Protein AF-0000000079781330 (afdb_homodimer)

Organism: Hymenolepis diminuta (NCBI:txid6216)

Nearest PDB structures (foldseek):
  3t3j-assembly1_A  TM=9.699E-01  e=1.558E-11  Homo sapiens
  3t3k-assembly1_A  TM=9.544E-01  e=1.378E-11  Homo sapiens
  3s5e-assembly1_A  TM=9.682E-01  e=3.923E-11  Homo sapiens
  3t3x-assembly2_B  TM=9.647E-01  e=3.923E-11  Homo sapiens
  7n9i-assembly1_A  TM=9.138E-01  e=1.090E-09  Drosophila melanogaster

Radius of gyration: 37.98 Å; Cα contacts (8 Å, |Δi|>4): 447; chains: 2; bounding box: 116×83×131 Å

Structure (mmCIF, N/CA/C/O backbone):
data_AF-0000000079781330-model_v1
#
loop_
_entity.id
_entity.type
_entity.pdbx_description
1 polymer ferroxidase
#
loop_
_atom_site.group_PDB
_atom_site.id
_atom_site.type_symbol
_atom_site.label_atom_id
_atom_site.label_alt_id
_atom_site.label_comp_id
_atom_site.label_asym_id
_atom_site.label_entity_id
_atom_site.label_seq_id
_atom_site.pdbx_PDB_ins_code
_atom_site.Cartn_x
_atom_site.Cartn_y
_atom_site.Cartn_z
_atom_site.occupancy
_atom_site.B_iso_or_equiv
_atom_site.auth_seq_id
_atom_site.auth_comp_id
_atom_site.auth_asym_id
_atom_site.auth_atom_id
_atom_site.pdbx_PDB_model_num
ATOM 1 N N . MET A 1 1 ? 28.859 -6.445 -107.438 1 22.31 1 MET A N 1
ATOM 2 C CA . MET A 1 1 ? 29.672 -5.258 -107.688 1 22.31 1 MET A CA 1
ATOM 3 C C . MET A 1 1 ? 29 -4.008 -107.125 1 22.31 1 MET A C 1
ATOM 5 O O . MET A 1 1 ? 29.656 -2.986 -106.938 1 22.31 1 MET A O 1
ATOM 9 N N . PHE A 1 2 ? 27.625 -4.043 -107.188 1 19.28 2 PHE A N 1
ATOM 10 C CA . PHE A 1 2 ? 27.109 -2.682 -107.25 1 19.28 2 PHE A CA 1
ATOM 11 C C . PHE A 1 2 ? 27.406 -1.888 -106 1 19.28 2 PHE A C 1
ATOM 13 O O . PHE A 1 2 ? 27.656 -2.469 -104.938 1 19.28 2 PHE A O 1
ATOM 20 N N . ALA A 1 3 ? 26.516 -0.77 -105.75 1 17.72 3 ALA A N 1
ATOM 21 C CA . ALA A 1 3 ? 26.531 0.689 -105.688 1 17.72 3 ALA A CA 1
ATOM 22 C C . ALA A 1 3 ? 26.469 1.158 -104.25 1 17.72 3 ALA A C 1
ATOM 24 O O . ALA A 1 3 ? 25.5 0.899 -103.5 1 17.72 3 ALA A O 1
ATOM 25 N N . LYS A 1 4 ? 27.625 1.403 -103.5 1 25.47 4 LYS A N 1
ATOM 26 C CA . LYS A 1 4 ? 28.172 1.897 -102.25 1 25.47 4 LYS A CA 1
ATOM 27 C C . LYS A 1 4 ? 27.688 3.311 -101.938 1 25.47 4 LYS A C 1
ATOM 29 O O . LYS A 1 4 ? 28.266 4.008 -101.125 1 25.47 4 LYS A O 1
ATOM 34 N N . GLN A 1 5 ? 26.516 3.611 -102.812 1 20.36 5 GLN A N 1
ATOM 35 C CA . GLN A 1 5 ? 26.562 5.059 -103 1 20.36 5 GLN A CA 1
ATOM 36 C C . GLN A 1 5 ? 26.672 5.762 -101.625 1 20.36 5 GLN A C 1
ATOM 38 O O . GLN A 1 5 ? 26.359 5.18 -100.562 1 20.36 5 GLN A O 1
ATOM 43 N N . SER A 1 6 ? 26.688 7.141 -101.562 1 20.89 6 SER A N 1
ATOM 44 C CA . SER A 1 6 ? 27.375 8.383 -101.25 1 20.89 6 SER A CA 1
ATOM 45 C C . SER A 1 6 ? 26.734 9.094 -100.062 1 20.89 6 SER A C 1
ATOM 47 O O . SER A 1 6 ? 27.297 10.047 -99.5 1 20.89 6 SER A O 1
ATOM 49 N N . LEU A 1 7 ? 25.406 8.781 -99.625 1 23.92 7 LEU A N 1
ATOM 50 C CA . LEU A 1 7 ? 24.688 10.039 -99.438 1 23.92 7 LEU A CA 1
ATOM 51 C C . LEU A 1 7 ? 25.25 10.836 -98.25 1 23.92 7 LEU A C 1
ATOM 53 O O . LEU A 1 7 ? 25.328 10.328 -97.125 1 23.92 7 LEU A O 1
ATOM 57 N N . SER A 1 8 ? 25.891 11.977 -98.5 1 21.83 8 SER A N 1
ATOM 58 C CA . SER A 1 8 ? 26.703 13.062 -98 1 21.83 8 SER A CA 1
ATOM 59 C C . SER A 1 8 ? 26 13.758 -96.812 1 21.83 8 SER A C 1
ATOM 61 O O . SER A 1 8 ? 26.578 13.961 -95.75 1 21.83 8 SER A O 1
ATOM 63 N N . PHE A 1 9 ? 24.812 14.461 -97.062 1 20.95 9 PHE A N 1
ATOM 64 C CA . PHE A 1 9 ? 24.953 15.906 -96.938 1 20.95 9 PHE A CA 1
ATOM 65 C C . PHE A 1 9 ? 24.719 16.359 -95.5 1 20.95 9 PHE A C 1
ATOM 67 O O . PHE A 1 9 ? 25.203 17.422 -95.125 1 20.95 9 PHE A O 1
ATOM 74 N N . LEU A 1 10 ? 23.672 15.836 -94.812 1 23.59 10 LEU A N 1
ATOM 75 C CA . LEU A 1 10 ? 22.797 16.844 -94.188 1 23.59 10 LEU A CA 1
ATOM 76 C C . LEU A 1 10 ? 23.453 17.531 -93 1 23.59 10 LEU A C 1
ATOM 78 O O . LEU A 1 10 ? 23.688 16.891 -92 1 23.59 10 LEU A O 1
ATOM 82 N N . HIS A 1 11 ? 24.234 18.594 -93.25 1 21.75 11 HIS A N 1
ATOM 83 C CA . HIS A 1 11 ? 25.141 19.344 -92.438 1 21.75 11 HIS A CA 1
ATOM 84 C C . HIS A 1 11 ? 24.391 19.938 -91.25 1 21.75 11 HIS A C 1
ATOM 86 O O . HIS A 1 11 ? 24.859 19.859 -90.062 1 21.75 11 HIS A O 1
ATOM 92 N N . ARG A 1 12 ? 23.375 20.844 -91.562 1 21.64 12 ARG A N 1
ATOM 93 C CA . ARG A 1 12 ? 23.688 22.203 -91.188 1 21.64 12 ARG A CA 1
ATOM 94 C C . ARG A 1 12 ? 23.547 22.391 -89.625 1 21.64 12 ARG A C 1
ATOM 96 O O . ARG A 1 12 ? 23.016 21.516 -88.938 1 21.64 12 ARG A O 1
ATOM 103 N N . LEU A 1 13 ? 22.734 23.531 -89.188 1 23.38 13 LEU A N 1
ATOM 104 C CA . LEU A 1 13 ? 23.047 24.812 -88.562 1 23.38 13 LEU A CA 1
ATOM 105 C C . LEU A 1 13 ? 22.641 24.844 -87.125 1 23.38 13 LEU A C 1
ATOM 107 O O . LEU A 1 13 ? 23.078 25.719 -86.375 1 23.38 13 LEU A O 1
ATOM 111 N N . ILE A 1 14 ? 21.703 23.984 -86.688 1 24.98 14 ILE A N 1
ATOM 112 C CA . ILE A 1 14 ? 20.781 24.719 -85.812 1 24.98 14 ILE A CA 1
ATOM 113 C C . ILE A 1 14 ? 21.531 25.203 -84.562 1 24.98 14 ILE A C 1
ATOM 115 O O . ILE A 1 14 ? 22.297 24.469 -84 1 24.98 14 ILE A O 1
ATOM 119 N N . ARG A 1 15 ? 21.219 26.516 -84.188 1 24.25 15 ARG A N 1
ATOM 120 C CA . ARG A 1 15 ? 21.75 27.641 -83.438 1 24.25 15 ARG A CA 1
ATOM 121 C C . ARG A 1 15 ? 21.844 27.312 -81.938 1 24.25 15 ARG A C 1
ATOM 123 O O . ARG A 1 15 ? 21.125 26.453 -81.438 1 24.25 15 ARG A O 1
ATOM 130 N N . PRO A 1 16 ? 22.688 28.062 -81.188 1 27.17 16 PRO A N 1
ATOM 131 C CA . PRO A 1 16 ? 23.375 27.953 -79.938 1 27.17 16 PRO A CA 1
ATOM 132 C C . PRO A 1 16 ? 22.453 28.219 -78.75 1 27.17 16 PRO A C 1
ATOM 134 O O . PRO A 1 16 ? 22.875 28.078 -77.562 1 27.17 16 PRO A O 1
ATOM 137 N N . VAL A 1 17 ? 21.047 28.203 -78.812 1 25.94 17 VAL A N 1
ATOM 138 C CA . VAL A 1 17 ? 20.516 29.25 -78 1 25.94 17 VAL A CA 1
ATOM 139 C C . VAL A 1 17 ? 21.016 29.047 -76.562 1 25.94 17 VAL A C 1
ATOM 141 O O . VAL A 1 17 ? 21.234 27.922 -76.125 1 25.94 17 VAL A O 1
ATOM 144 N N . VAL A 1 18 ? 21.094 30.234 -75.812 1 23.27 18 VAL A N 1
ATOM 145 C CA . VAL A 1 18 ? 21.703 30.875 -74.625 1 23.27 18 VAL A CA 1
ATOM 146 C C . VAL A 1 18 ? 21.125 30.297 -73.375 1 23.27 18 VAL A C 1
ATOM 148 O O . VAL A 1 18 ? 19.922 29.984 -73.312 1 23.27 18 VAL A O 1
ATOM 151 N N . VAL A 1 19 ? 21.938 29.859 -72.438 1 23.16 19 VAL A N 1
ATOM 152 C CA . VAL A 1 19 ? 21.984 29.156 -71.125 1 23.16 19 VAL A CA 1
ATOM 153 C C . VAL A 1 19 ? 21.25 29.969 -70.062 1 23.16 19 VAL A C 1
ATOM 155 O O . VAL A 1 19 ? 21.734 31.016 -69.625 1 23.16 19 VAL A O 1
ATOM 158 N N . ARG A 1 20 ? 20.016 30.516 -70.375 1 23.09 20 ARG A N 1
ATOM 159 C CA . ARG A 1 20 ? 19.625 31.531 -69.438 1 23.09 20 ARG A CA 1
ATOM 160 C C . ARG A 1 20 ? 19.797 31.031 -68 1 23.09 20 ARG A C 1
ATOM 162 O O . ARG A 1 20 ? 19.734 29.828 -67.75 1 23.09 20 ARG A O 1
ATOM 169 N N . SER A 1 21 ? 20.141 32.031 -67.062 1 23.94 21 SER A N 1
ATOM 170 C CA . SER A 1 21 ? 20.672 32.219 -65.75 1 23.94 21 SER A CA 1
ATOM 171 C C . SER A 1 21 ? 19.672 31.719 -64.688 1 23.94 21 SER A C 1
ATOM 173 O O . SER A 1 21 ? 18.469 31.938 -64.812 1 23.94 21 SER A O 1
ATOM 175 N N . LEU A 1 22 ? 19.844 30.516 -64.062 1 29.64 22 LEU A N 1
ATOM 176 C CA . LEU A 1 22 ? 19.094 29.797 -63.062 1 29.64 22 LEU A CA 1
ATOM 177 C C . LEU A 1 22 ? 18.859 30.672 -61.844 1 29.64 22 LEU A C 1
ATOM 179 O O . LEU A 1 22 ? 19.812 31.156 -61.219 1 29.64 22 LEU A O 1
ATOM 183 N N . PRO A 1 23 ? 17.844 31.625 -61.938 1 26.94 23 PRO A N 1
ATOM 184 C CA . PRO A 1 23 ? 17.766 32.531 -60.812 1 26.94 23 PRO A CA 1
ATOM 185 C C . PRO A 1 23 ? 17.828 31.828 -59.469 1 26.94 23 PRO A C 1
ATOM 187 O O . PRO A 1 23 ? 17.562 30.625 -59.375 1 26.94 23 PRO A O 1
ATOM 190 N N . SER A 1 24 ? 18.359 32.625 -58.406 1 25.66 24 SER A N 1
ATOM 191 C CA . SER A 1 24 ? 18.781 32.5 -57.031 1 25.66 24 SER A CA 1
ATOM 192 C C . SER A 1 24 ? 17.625 32.125 -56.125 1 25.66 24 SER A C 1
ATOM 194 O O . SER A 1 24 ? 16.578 32.781 -56.125 1 25.66 24 SER A O 1
ATOM 196 N N . ILE A 1 25 ? 17.266 30.844 -55.875 1 27.42 25 ILE A N 1
ATOM 197 C CA . ILE A 1 25 ? 16.25 30.266 -55 1 27.42 25 ILE A CA 1
ATOM 198 C C . ILE A 1 25 ? 16.422 30.781 -53.594 1 27.42 25 ILE A C 1
ATOM 200 O O . ILE A 1 25 ? 17.328 30.359 -52.875 1 27.42 25 ILE A O 1
ATOM 204 N N . ALA A 1 26 ? 16.641 32.156 -53.406 1 20.89 26 ALA A N 1
ATOM 205 C CA . ALA A 1 26 ? 16.984 32.562 -52.031 1 20.89 26 ALA A CA 1
ATOM 206 C C . ALA A 1 26 ? 16.016 31.969 -51.031 1 20.89 26 ALA A C 1
ATOM 208 O O . ALA A 1 26 ? 16.438 31.219 -50.125 1 20.89 26 ALA A O 1
ATOM 209 N N . SER A 1 27 ? 15.383 32.875 -50.219 1 22.27 27 SER A N 1
ATOM 210 C CA . SER A 1 27 ? 15.5 33.25 -48.812 1 22.27 27 SER A CA 1
ATOM 211 C C . SER A 1 27 ? 14.406 32.594 -47.969 1 22.27 27 SER A C 1
ATOM 213 O O . SER A 1 27 ? 14.453 32.656 -46.75 1 22.27 27 SER A O 1
ATOM 215 N N . ASN A 1 28 ? 13.227 32.281 -48.562 1 25.08 28 ASN A N 1
ATOM 216 C CA . ASN A 1 28 ? 12.133 32.531 -47.625 1 25.08 28 ASN A CA 1
ATOM 217 C C . ASN A 1 28 ? 12.109 31.484 -46.5 1 25.08 28 ASN A C 1
ATOM 219 O O . ASN A 1 28 ? 11.516 30.422 -46.656 1 25.08 28 ASN A O 1
ATOM 223 N N . CYS A 1 29 ? 13.219 31.078 -45.906 1 25.34 29 CYS A N 1
ATOM 224 C CA . CYS A 1 29 ? 13.148 30.031 -44.906 1 25.34 29 CYS A CA 1
ATOM 225 C C . CYS A 1 29 ? 12.258 30.453 -43.75 1 25.34 29 CYS A C 1
ATOM 227 O O . CYS A 1 29 ? 12.75 30.719 -42.625 1 25.34 29 CYS A O 1
ATOM 229 N N . ARG A 1 30 ? 11.461 31.578 -43.906 1 22.88 30 ARG A N 1
ATOM 230 C CA . ARG A 1 30 ? 11.008 32.125 -42.625 1 22.88 30 ARG A CA 1
ATOM 231 C C . ARG A 1 30 ? 10.25 31.109 -41.812 1 22.88 30 ARG A C 1
ATOM 233 O O . ARG A 1 30 ? 10.328 31.094 -40.594 1 22.88 30 ARG A O 1
ATOM 240 N N . ASN A 1 31 ? 9.266 30.469 -42.438 1 24.28 31 ASN A N 1
ATOM 241 C CA . ASN A 1 31 ? 8.086 30.328 -41.594 1 24.28 31 ASN A CA 1
ATOM 242 C C . ASN A 1 31 ? 8.25 29.172 -40.594 1 24.28 31 ASN A C 1
ATOM 244 O O . ASN A 1 31 ? 7.797 28.062 -40.875 1 24.28 31 ASN A O 1
ATOM 248 N N . ILE A 1 32 ? 9.406 28.656 -40.312 1 25.72 32 ILE A N 1
ATOM 249 C CA . ILE A 1 32 ? 9.438 27.359 -39.656 1 25.72 32 ILE A CA 1
ATOM 250 C C . ILE A 1 32 ? 8.766 27.438 -38.281 1 25.72 32 ILE A C 1
ATOM 252 O O . ILE A 1 32 ? 8.75 26.469 -37.531 1 25.72 32 ILE A O 1
ATOM 256 N N . SER A 1 33 ? 8.516 28.672 -37.812 1 25.27 33 SER A N 1
ATOM 257 C CA . SER A 1 33 ? 8.641 28.672 -36.375 1 25.27 33 SER A CA 1
ATOM 258 C C . SER A 1 33 ? 7.609 27.766 -35.719 1 25.27 33 SER A C 1
ATOM 260 O O . SER A 1 33 ? 7.828 27.25 -34.625 1 25.27 33 SER A O 1
ATOM 262 N N . LYS A 1 34 ? 6.305 27.875 -36.062 1 26.17 34 LYS A N 1
ATOM 263 C CA . LYS A 1 34 ? 5.395 27.734 -34.906 1 26.17 34 LYS A CA 1
ATOM 264 C C . LYS A 1 34 ? 5.336 26.297 -34.438 1 26.17 34 LYS A C 1
ATOM 266 O O . LYS A 1 34 ? 4.75 25.438 -35.094 1 26.17 34 LYS A O 1
ATOM 271 N N . ILE A 1 35 ? 6.453 25.734 -34.062 1 26.08 35 ILE A N 1
ATOM 272 C CA . ILE A 1 35 ? 6.41 24.406 -33.469 1 26.08 35 ILE A CA 1
ATOM 273 C C . ILE A 1 35 ? 5.238 24.312 -32.469 1 26.08 35 ILE A C 1
ATOM 275 O O . ILE A 1 35 ? 5.113 25.125 -31.578 1 26.08 35 ILE A O 1
ATOM 279 N N . SER A 1 36 ? 4.098 23.672 -32.969 1 27.3 36 SER A N 1
ATOM 280 C CA . SER A 1 36 ? 2.887 23.312 -32.25 1 27.3 36 SER A CA 1
ATOM 281 C C . SER A 1 36 ? 3.219 22.75 -30.859 1 27.3 36 SER A C 1
ATOM 283 O O . SER A 1 36 ? 4.238 22.078 -30.688 1 27.3 36 SER A O 1
ATOM 285 N N . GLN A 1 37 ? 2.82 23.531 -29.812 1 26.53 37 GLN A N 1
ATOM 286 C CA . GLN A 1 37 ? 2.783 23.266 -28.375 1 26.53 37 GLN A CA 1
ATOM 287 C C . GLN A 1 37 ? 2.355 21.812 -28.094 1 26.53 37 GLN A C 1
ATOM 289 O O . GLN A 1 37 ? 1.291 21.391 -28.547 1 26.53 37 GLN A O 1
ATOM 294 N N . VAL A 1 38 ? 3.307 20.906 -28.156 1 28.98 38 VAL A N 1
ATOM 295 C CA . VAL A 1 38 ? 3.143 19.562 -27.641 1 28.98 38 VAL A CA 1
ATOM 296 C C . VAL A 1 38 ? 2.289 19.578 -26.375 1 28.98 38 VAL A C 1
ATOM 298 O O . VAL A 1 38 ? 2.643 20.25 -25.406 1 28.98 38 VAL A O 1
ATOM 301 N N . GLN A 1 39 ? 0.974 19.547 -26.562 1 27.19 39 GLN A N 1
ATOM 302 C CA . GLN A 1 39 ? 0.028 19.359 -25.469 1 27.19 39 GLN A CA 1
ATOM 303 C C . GLN A 1 39 ? 0.547 18.344 -24.453 1 27.19 39 GLN A C 1
ATOM 305 O O . GLN A 1 39 ? 0.835 17.203 -24.812 1 27.19 39 GLN A O 1
ATOM 310 N N . ILE A 1 40 ? 1.417 18.734 -23.594 1 28.23 40 ILE A N 1
ATOM 311 C CA . ILE A 1 40 ? 1.747 17.984 -22.375 1 28.23 40 ILE A CA 1
ATOM 312 C C . ILE A 1 40 ? 0.503 17.266 -21.859 1 28.23 40 ILE A C 1
ATOM 314 O O . ILE A 1 40 ? -0.488 17.906 -21.5 1 28.23 40 ILE A O 1
ATOM 318 N N . ALA A 1 41 ? 0.155 16.172 -22.453 1 27.19 41 ALA A N 1
ATOM 319 C CA . ALA A 1 41 ? -0.894 15.273 -21.969 1 27.19 41 ALA A CA 1
ATOM 320 C C . ALA A 1 41 ? -0.904 15.203 -20.453 1 27.19 41 ALA A C 1
ATOM 322 O O . ALA A 1 41 ? 0.124 14.922 -19.828 1 27.19 41 ALA A O 1
ATOM 323 N N . ARG A 1 42 ? -1.643 16.047 -19.812 1 26.69 42 ARG A N 1
ATOM 324 C CA . ARG A 1 42 ? -2.02 16.031 -18.406 1 26.69 42 ARG A CA 1
ATOM 325 C C . ARG A 1 42 ? -2.291 14.594 -17.938 1 26.69 42 ARG A C 1
ATOM 327 O O . ARG A 1 42 ? -3.066 13.875 -18.562 1 26.69 42 ARG A O 1
ATOM 334 N N . TYR A 1 43 ? -1.342 13.828 -17.516 1 27.23 43 TYR A N 1
ATOM 335 C CA . TYR A 1 43 ? -1.632 12.609 -16.766 1 27.23 43 TYR A CA 1
ATOM 336 C C . TYR A 1 43 ? -2.832 12.82 -15.844 1 27.23 43 TYR A C 1
ATOM 338 O O . TYR A 1 43 ? -2.832 13.719 -15.008 1 27.23 43 TYR A O 1
ATOM 346 N N . ALA A 1 44 ? -4.047 12.805 -16.406 1 28.64 44 ALA A N 1
ATOM 347 C CA . ALA A 1 44 ? -5.301 12.867 -15.656 1 28.64 44 ALA A CA 1
ATOM 348 C C . ALA A 1 44 ? -5.23 12.023 -14.391 1 28.64 44 ALA A C 1
ATOM 350 O O . ALA A 1 44 ? -4.973 10.82 -14.453 1 28.64 44 ALA A O 1
ATOM 351 N N . THR A 1 45 ? -4.648 12.484 -13.375 1 31.05 45 THR A N 1
ATOM 352 C CA . THR A 1 45 ? -4.957 11.875 -12.086 1 31.05 45 THR A CA 1
ATOM 353 C C . THR A 1 45 ? -6.441 11.547 -11.984 1 31.05 45 THR A C 1
ATOM 355 O O . THR A 1 45 ? -7.289 12.438 -12.117 1 31.05 45 THR A O 1
ATOM 358 N N . LEU A 1 46 ? -6.914 10.422 -12.438 1 32.56 46 LEU A N 1
ATOM 359 C CA . LEU A 1 46 ? -8.312 10.055 -12.227 1 32.56 46 LEU A CA 1
ATOM 360 C C . LEU A 1 46 ? -8.812 10.547 -10.875 1 32.56 46 LEU A C 1
ATOM 362 O O . LEU A 1 46 ? -8.094 10.453 -9.875 1 32.56 46 LEU A O 1
ATOM 366 N N . PRO A 1 47 ? -9.562 11.531 -10.914 1 33.19 47 PRO A N 1
ATOM 367 C CA . PRO A 1 47 ? -10.164 11.922 -9.641 1 33.19 47 PRO A CA 1
ATOM 368 C C . PRO A 1 47 ? -10.539 10.727 -8.766 1 33.19 47 PRO A C 1
ATOM 370 O O . PRO A 1 47 ? -10.812 9.641 -9.289 1 33.19 47 PRO A O 1
ATOM 373 N N . ALA A 1 48 ? -10.172 10.672 -7.496 1 36.44 48 ALA A N 1
ATOM 374 C CA . ALA A 1 48 ? -10.648 9.695 -6.523 1 36.44 48 ALA A CA 1
ATOM 375 C C . ALA A 1 48 ? -12.133 9.414 -6.711 1 36.44 48 ALA A C 1
ATOM 377 O O . ALA A 1 48 ? -12.984 10.188 -6.258 1 36.44 48 ALA A O 1
ATOM 378 N N . GLU A 1 49 ? -12.586 9.266 -7.941 1 36.44 49 GLU A N 1
ATOM 379 C CA . GLU A 1 49 ? -14 8.906 -7.98 1 36.44 49 GLU A CA 1
ATOM 380 C C . GLU A 1 49 ? -14.289 7.719 -7.062 1 36.44 49 GLU A C 1
ATOM 382 O O . GLU A 1 49 ? -13.5 6.773 -6.992 1 36.44 49 GLU A O 1
ATOM 387 N N . GLN A 1 50 ? -14.969 7.918 -6.027 1 40.53 50 GLN A N 1
ATOM 388 C CA . GLN A 1 50 ? -15.531 6.801 -5.277 1 40.53 50 GLN A CA 1
ATOM 389 C C . GLN A 1 50 ? -15.828 5.617 -6.191 1 40.53 50 GLN A C 1
ATOM 391 O O . GLN A 1 50 ? -16.703 5.691 -7.047 1 40.53 50 GLN A O 1
ATOM 396 N N . VAL A 1 51 ? -14.781 5.062 -6.84 1 44 51 VAL A N 1
ATOM 397 C CA . VAL A 1 51 ? -14.984 3.895 -7.691 1 44 51 VAL A CA 1
ATOM 398 C C . VAL A 1 51 ? -15.945 2.918 -7.02 1 44 51 VAL A C 1
ATOM 400 O O . VAL A 1 51 ? -15.664 2.412 -5.93 1 44 51 VAL A O 1
ATOM 403 N N . SER A 1 52 ? -17.188 3.127 -7.059 1 46.19 52 SER A N 1
ATOM 404 C CA . SER A 1 52 ? -18.188 2.135 -6.688 1 46.19 52 SER A CA 1
ATOM 405 C C . SER A 1 52 ? -17.688 0.718 -6.957 1 46.19 52 SER A C 1
ATOM 407 O O . SER A 1 52 ? -17.188 0.427 -8.047 1 46.19 52 SER A O 1
ATOM 409 N N . SER A 1 53 ? -17.141 0.077 -5.941 1 55.03 53 SER A N 1
ATOM 410 C CA . SER A 1 53 ? -16.828 -1.342 -6.062 1 55.03 53 SER A CA 1
ATOM 411 C C . SER A 1 53 ? -17.906 -2.086 -6.828 1 55.03 53 SER A C 1
ATOM 413 O O . SER A 1 53 ? -19.109 -1.915 -6.551 1 55.03 53 SER A O 1
ATOM 415 N N . TYR A 1 54 ? -17.734 -2.332 -8.031 1 58.28 54 TYR A N 1
ATOM 416 C CA . TYR A 1 54 ? -18.594 -3.133 -8.906 1 58.28 54 TYR A CA 1
ATOM 417 C C . TYR A 1 54 ? -18.875 -4.5 -8.289 1 58.28 54 TYR A C 1
ATOM 419 O O . TYR A 1 54 ? -19.625 -5.297 -8.852 1 58.28 54 TYR A O 1
ATOM 427 N N . SER A 1 55 ? -18.156 -4.711 -7.062 1 64.75 55 SER A N 1
ATOM 428 C CA . SER A 1 55 ? -18.422 -6.059 -6.57 1 64.75 55 SER A CA 1
ATOM 429 C C . SER A 1 55 ? -19.766 -6.121 -5.852 1 64.75 55 SER A C 1
ATOM 431 O O . SER A 1 55 ? -20.141 -5.191 -5.133 1 64.75 55 SER A O 1
ATOM 433 N N . ASN A 1 56 ? -20.641 -6.875 -6.238 1 80.44 56 ASN A N 1
ATOM 434 C CA . ASN A 1 56 ? -21.922 -7.148 -5.598 1 80.44 56 ASN A CA 1
ATOM 435 C C . ASN A 1 56 ? -21.75 -7.898 -4.281 1 80.44 56 ASN A C 1
ATOM 437 O O . ASN A 1 56 ? -22.688 -8.5 -3.773 1 80.44 56 ASN A O 1
ATOM 441 N N . LEU A 1 57 ? -20.531 -7.812 -3.785 1 88.75 57 LEU A N 1
ATOM 442 C CA . LEU A 1 57 ? -20.328 -8.539 -2.535 1 88.75 57 LEU A CA 1
ATOM 443 C C . LEU A 1 57 ? -20.906 -7.762 -1.357 1 88.75 57 LEU A C 1
ATOM 445 O O . LEU A 1 57 ? -20.797 -6.535 -1.301 1 88.75 57 LEU A O 1
ATOM 449 N N . THR A 1 58 ? -21.531 -8.57 -0.503 1 91.75 58 THR A N 1
ATOM 450 C CA . THR A 1 58 ? -21.859 -7.996 0.797 1 91.75 58 THR A CA 1
ATOM 451 C C . THR A 1 58 ? -20.594 -7.742 1.609 1 91.75 58 THR A C 1
ATOM 453 O O . THR A 1 58 ? -19.531 -8.312 1.323 1 91.75 58 THR A O 1
ATOM 456 N N . PRO A 1 59 ? -20.672 -6.871 2.605 1 93.06 59 PRO A N 1
ATOM 457 C CA . PRO A 1 59 ? -19.516 -6.633 3.457 1 93.06 59 PRO A CA 1
ATOM 458 C C . PRO A 1 59 ? -18.953 -7.922 4.066 1 93.06 59 PRO A C 1
ATOM 460 O O . PRO A 1 59 ? -17.734 -8.094 4.145 1 93.06 59 PRO A O 1
ATOM 463 N N . ILE A 1 60 ? -19.781 -8.789 4.465 1 94.19 60 ILE A N 1
ATOM 464 C CA . ILE A 1 60 ? -19.359 -10.031 5.098 1 94.19 60 ILE A CA 1
ATOM 465 C C . ILE A 1 60 ? -18.672 -10.93 4.07 1 94.19 60 ILE A C 1
ATOM 467 O O . ILE A 1 60 ? -17.625 -11.523 4.355 1 94.19 60 ILE A O 1
ATOM 471 N N . GLU A 1 61 ? -19.219 -10.992 2.893 1 93.94 61 GLU A N 1
ATOM 472 C CA . GLU A 1 61 ? -18.609 -11.781 1.828 1 93.94 61 GLU A CA 1
ATOM 473 C C . GLU A 1 61 ? -17.25 -11.211 1.429 1 93.94 61 GLU A C 1
ATOM 475 O O . GLU A 1 61 ? -16.312 -11.969 1.203 1 93.94 61 GLU A O 1
ATOM 480 N N . PHE A 1 62 ? -17.25 -9.961 1.351 1 96.75 62 PHE A N 1
ATOM 481 C CA . PHE A 1 62 ? -15.984 -9.312 1.021 1 96.75 62 PHE A CA 1
ATOM 482 C C . PHE A 1 62 ? -14.914 -9.664 2.045 1 96.75 62 PHE A C 1
ATOM 484 O O . PHE A 1 62 ? -13.797 -10.023 1.678 1 96.75 62 PHE A O 1
ATOM 491 N N . GLU A 1 63 ? -15.266 -9.516 3.268 1 96 63 GLU A N 1
ATOM 492 C CA . GLU A 1 63 ? -14.32 -9.82 4.336 1 96 63 GLU A CA 1
ATOM 493 C C . GLU A 1 63 ? -13.812 -11.258 4.234 1 96 63 GLU A C 1
ATOM 495 O O . GLU A 1 63 ? -12.609 -11.5 4.336 1 96 63 GLU A O 1
ATOM 500 N N . ARG A 1 64 ? -14.68 -12.109 4 1 95.19 64 ARG A N 1
ATOM 501 C CA . ARG A 1 64 ? -14.312 -13.523 3.91 1 95.19 64 ARG A CA 1
ATOM 502 C C . ARG A 1 64 ? -13.383 -13.773 2.727 1 95.19 64 ARG A C 1
ATOM 504 O O . ARG A 1 64 ? -12.312 -14.375 2.885 1 95.19 64 ARG A O 1
ATOM 511 N N . GLN A 1 65 ? -13.742 -13.289 1.535 1 96 65 GLN A N 1
ATOM 512 C CA . GLN A 1 65 ? -12.969 -13.531 0.322 1 96 65 GLN A CA 1
ATOM 513 C C . GLN A 1 65 ? -11.609 -12.844 0.382 1 96 65 GLN A C 1
ATOM 515 O O . GLN A 1 65 ? -10.602 -13.414 -0.028 1 96 65 GLN A O 1
ATOM 520 N N . SER A 1 66 ? -11.625 -11.633 0.823 1 97.62 66 SER A N 1
ATOM 521 C CA . SER A 1 66 ? -10.367 -10.898 0.898 1 97.62 66 SER A CA 1
ATOM 522 C C . SER A 1 66 ? -9.422 -11.508 1.932 1 97.62 66 SER A C 1
ATOM 524 O O . SER A 1 66 ? -8.227 -11.664 1.674 1 97.62 66 SER A O 1
ATOM 526 N N . GLU A 1 67 ? -9.977 -11.898 3.08 1 97.38 67 GLU A N 1
ATOM 527 C CA . GLU A 1 67 ? -9.164 -12.539 4.113 1 97.38 67 GLU A CA 1
ATOM 528 C C . GLU A 1 67 ? -8.594 -13.867 3.625 1 97.38 67 GLU A C 1
ATOM 530 O O . GLU A 1 67 ? -7.41 -14.148 3.824 1 97.38 67 GLU A O 1
ATOM 535 N N . HIS A 1 68 ? -9.375 -14.609 3.057 1 97.06 68 HIS A N 1
ATOM 536 C CA . HIS A 1 68 ? -8.922 -15.883 2.51 1 97.06 68 HIS A CA 1
ATOM 537 C C . HIS A 1 68 ? -7.793 -15.68 1.501 1 97.06 68 HIS A C 1
ATOM 539 O O . HIS A 1 68 ? -6.777 -16.375 1.546 1 97.06 68 HIS A O 1
ATOM 545 N N . THR A 1 69 ? -7.949 -14.758 0.685 1 98.38 69 THR A N 1
ATOM 546 C CA . THR A 1 69 ? -6.98 -14.461 -0.363 1 98.38 69 THR A CA 1
ATOM 547 C C . THR A 1 69 ? -5.652 -14.016 0.24 1 98.38 69 THR A C 1
ATOM 549 O O . THR A 1 69 ? -4.598 -14.555 -0.101 1 98.38 69 THR A O 1
ATOM 552 N N . LEU A 1 70 ? -5.699 -13.062 1.134 1 98.75 70 LEU A N 1
ATOM 553 C CA . LEU A 1 70 ? -4.473 -12.492 1.685 1 98.75 70 LEU A CA 1
ATOM 554 C C . LEU A 1 70 ? -3.758 -13.508 2.574 1 98.75 70 LEU A C 1
ATOM 556 O O . LEU A 1 70 ? -2.527 -13.555 2.598 1 98.75 70 LEU A O 1
ATOM 560 N N . GLN A 1 71 ? -4.531 -14.281 3.26 1 98.31 71 GLN A N 1
ATOM 561 C CA . GLN A 1 71 ? -3.926 -15.352 4.051 1 98.31 71 GLN A CA 1
ATOM 562 C C . GLN A 1 71 ? -3.254 -16.391 3.15 1 98.31 71 GLN A C 1
ATOM 564 O O . GLN A 1 71 ? -2.156 -16.859 3.453 1 98.31 71 GLN A O 1
ATOM 569 N N . PHE A 1 72 ? -3.945 -16.75 2.135 1 98.56 72 PHE A N 1
ATOM 570 C CA . PHE A 1 72 ? -3.363 -17.688 1.178 1 98.56 72 PHE A CA 1
ATOM 571 C C . PHE A 1 72 ? -2.053 -17.141 0.62 1 98.56 72 PHE A C 1
ATOM 573 O O . PHE A 1 72 ? -1.049 -17.844 0.574 1 98.56 72 PHE A O 1
ATOM 580 N N . LEU A 1 73 ? -2.049 -15.891 0.183 1 98.81 73 LEU A N 1
ATOM 581 C CA . LEU A 1 73 ? -0.856 -15.273 -0.386 1 98.81 73 LEU A CA 1
ATOM 582 C C . LEU A 1 73 ? 0.261 -15.188 0.648 1 98.81 73 LEU A C 1
ATOM 584 O O . LEU A 1 73 ? 1.437 -15.352 0.312 1 98.81 73 LEU A O 1
ATOM 588 N N . ASN A 1 74 ? -0.147 -14.914 1.898 1 98.75 74 ASN A N 1
ATOM 589 C CA . ASN A 1 74 ? 0.839 -14.938 2.975 1 98.75 74 ASN A CA 1
ATOM 590 C C . ASN A 1 74 ? 1.527 -16.297 3.072 1 98.75 74 ASN A C 1
ATOM 592 O O . ASN A 1 74 ? 2.758 -16.375 3.088 1 98.75 74 ASN A O 1
ATOM 596 N N . THR A 1 75 ? 0.795 -17.344 3.115 1 98.38 75 THR A N 1
ATOM 597 C CA . THR A 1 75 ? 1.329 -18.703 3.201 1 98.38 75 THR A CA 1
ATOM 598 C C . THR A 1 75 ? 2.156 -19.031 1.964 1 98.38 75 THR A C 1
ATOM 600 O O . THR A 1 75 ? 3.242 -19.609 2.074 1 98.38 75 THR A O 1
ATOM 603 N N . PHE A 1 76 ? 1.652 -18.656 0.867 1 98.69 76 PHE A N 1
ATOM 604 C CA . PHE A 1 76 ? 2.357 -18.906 -0.384 1 98.69 76 PHE A CA 1
ATOM 605 C C . PHE A 1 76 ? 3.744 -18.281 -0.363 1 98.69 76 PHE A C 1
ATOM 607 O O . PHE A 1 76 ? 4.73 -18.922 -0.722 1 98.69 76 PHE A O 1
ATOM 614 N N . MET A 1 77 ? 3.846 -17.047 0.076 1 98.69 77 MET A N 1
ATOM 615 C CA . MET A 1 77 ? 5.109 -16.312 0.09 1 98.69 77 MET A CA 1
ATOM 616 C C . MET A 1 77 ? 6.074 -16.922 1.107 1 98.69 77 MET A C 1
ATOM 618 O O . MET A 1 77 ? 7.281 -16.969 0.87 1 98.69 77 MET A O 1
ATOM 622 N N . GLU A 1 78 ? 5.52 -17.266 2.215 1 97.88 78 GLU A N 1
ATOM 623 C CA . GLU A 1 78 ? 6.355 -17.953 3.193 1 97.88 78 GLU A CA 1
ATOM 624 C C . GLU A 1 78 ? 6.957 -19.234 2.607 1 97.88 78 GLU A C 1
ATOM 626 O O . GLU A 1 78 ? 8.148 -19.5 2.781 1 97.88 78 GLU A O 1
ATOM 631 N N . ASP A 1 79 ? 6.172 -19.984 1.889 1 97.81 79 ASP A N 1
ATOM 632 C CA . ASP A 1 79 ? 6.629 -21.219 1.271 1 97.81 79 ASP A CA 1
ATOM 633 C C . ASP A 1 79 ? 7.645 -20.938 0.164 1 97.81 79 ASP A C 1
ATOM 635 O O . ASP A 1 79 ? 8.523 -21.766 -0.101 1 97.81 79 ASP A O 1
ATOM 639 N N . LEU A 1 80 ? 7.469 -19.859 -0.479 1 97.94 80 LEU A N 1
ATOM 640 C CA . LEU A 1 80 ? 8.375 -19.453 -1.547 1 97.94 80 LEU A CA 1
ATOM 641 C C . LEU A 1 80 ? 9.812 -19.391 -1.045 1 97.94 80 LEU A C 1
ATOM 643 O O . LEU A 1 80 ? 10.742 -19.797 -1.754 1 97.94 80 LEU A O 1
ATOM 647 N N . SER A 1 81 ? 9.992 -18.875 0.155 1 95.5 81 SER A N 1
ATOM 648 C CA . SER A 1 81 ? 11.32 -18.719 0.734 1 95.5 81 SER A CA 1
ATOM 649 C C . SER A 1 81 ? 11.969 -20.062 1.024 1 95.5 81 SER A C 1
ATOM 651 O O . SER A 1 81 ? 13.188 -20.156 1.183 1 95.5 81 SER A O 1
ATOM 653 N N . ASP A 1 82 ? 11.188 -21.109 1.202 1 96.06 82 ASP A N 1
ATOM 654 C CA . ASP A 1 82 ? 11.703 -22.469 1.387 1 96.06 82 ASP A CA 1
ATOM 655 C C . ASP A 1 82 ? 12.234 -23.031 0.073 1 96.06 82 ASP A C 1
ATOM 657 O O . ASP A 1 82 ? 13.109 -23.906 0.075 1 96.06 82 ASP A O 1
ATOM 661 N N . LYS A 1 83 ? 11.719 -22.531 -0.991 1 96.94 83 LYS A N 1
ATOM 662 C CA . LYS A 1 83 ? 12.008 -23.109 -2.303 1 96.94 83 LYS A CA 1
ATOM 663 C C . LYS A 1 83 ? 13.117 -22.328 -3.004 1 96.94 83 LYS A C 1
ATOM 665 O O . LYS A 1 83 ? 13.844 -22.875 -3.836 1 96.94 83 LYS A O 1
ATOM 670 N N . PHE A 1 84 ? 13.219 -21.062 -2.689 1 97.69 84 PHE A N 1
ATOM 671 C CA . PHE A 1 84 ? 14.188 -20.203 -3.354 1 97.69 84 PHE A CA 1
ATOM 672 C C . PHE A 1 84 ? 15.047 -19.453 -2.332 1 97.69 84 PHE A C 1
ATOM 674 O O . PHE A 1 84 ? 14.594 -19.203 -1.215 1 97.69 84 PHE A O 1
ATOM 681 N N . ASP A 1 85 ? 16.297 -19.188 -2.748 1 96.81 85 ASP A N 1
ATOM 682 C CA . ASP A 1 85 ? 17.125 -18.297 -1.954 1 96.81 85 ASP A CA 1
ATOM 683 C C . ASP A 1 85 ? 16.766 -16.828 -2.225 1 96.81 85 ASP A C 1
ATOM 685 O O . ASP A 1 85 ? 17.203 -16.25 -3.229 1 96.81 85 ASP A O 1
ATOM 689 N N . LEU A 1 86 ? 16.031 -16.266 -1.384 1 96.94 86 LEU A N 1
ATOM 690 C CA . LEU A 1 86 ? 15.508 -14.922 -1.603 1 96.94 86 LEU A CA 1
ATOM 691 C C . LEU A 1 86 ? 16.328 -13.883 -0.838 1 96.94 86 LEU A C 1
ATOM 693 O O . LEU A 1 86 ? 15.961 -12.711 -0.794 1 96.94 86 LEU A O 1
ATOM 697 N N . GLY A 1 87 ? 17.422 -14.359 -0.235 1 94.75 87 GLY A N 1
ATOM 698 C CA . GLY A 1 87 ? 18.344 -13.453 0.428 1 94.75 87 GLY A CA 1
ATOM 699 C C . GLY A 1 87 ? 17.969 -13.172 1.871 1 94.75 87 GLY A C 1
ATOM 700 O O . GLY A 1 87 ? 16.859 -13.492 2.305 1 94.75 87 GLY A O 1
ATOM 701 N N . THR A 1 88 ? 18.844 -12.453 2.623 1 94.69 88 THR A N 1
ATOM 702 C CA . THR A 1 88 ? 18.703 -12.234 4.059 1 94.69 88 THR A CA 1
ATOM 703 C C . THR A 1 88 ? 17.672 -11.148 4.344 1 94.69 88 THR A C 1
ATOM 705 O O . THR A 1 88 ? 17.172 -11.031 5.465 1 94.69 88 THR A O 1
ATOM 708 N N . HIS A 1 89 ? 17.312 -10.383 3.295 1 95.06 89 HIS A N 1
ATOM 709 C CA . HIS A 1 89 ? 16.406 -9.258 3.531 1 95.06 89 HIS A CA 1
ATOM 710 C C . HIS A 1 89 ? 14.977 -9.594 3.131 1 95.06 89 HIS A C 1
ATOM 712 O O . HIS A 1 89 ? 14.078 -8.773 3.289 1 95.06 89 HIS A O 1
ATOM 718 N N . PHE A 1 90 ? 14.844 -10.805 2.623 1 98 90 PHE A N 1
ATOM 719 C CA . PHE A 1 90 ? 13.484 -11.25 2.346 1 98 90 PHE A CA 1
ATOM 720 C C . PHE A 1 90 ? 12.672 -11.344 3.633 1 98 90 PHE A C 1
ATOM 722 O O . PHE A 1 90 ? 13.156 -11.859 4.641 1 98 90 PHE A O 1
ATOM 729 N N . ASP A 1 91 ? 11.445 -10.812 3.598 1 98.06 91 ASP A N 1
ATOM 730 C CA . ASP A 1 91 ? 10.57 -10.852 4.766 1 98.06 91 ASP A CA 1
ATOM 731 C C . ASP A 1 91 ? 9.102 -10.789 4.359 1 98.06 91 ASP A C 1
ATOM 733 O O . ASP A 1 91 ? 8.742 -10.055 3.432 1 98.06 91 ASP A O 1
ATOM 737 N N . VAL A 1 92 ? 8.305 -11.578 5.039 1 98.38 92 VAL A N 1
ATOM 738 C CA . VAL A 1 92 ? 6.859 -11.594 4.82 1 98.38 92 VAL A CA 1
ATOM 739 C C . VAL A 1 92 ? 6.137 -11.312 6.137 1 98.38 92 VAL A C 1
ATOM 741 O O . VAL A 1 92 ? 6.484 -11.875 7.176 1 98.38 92 VAL A O 1
ATOM 744 N N . SER A 1 93 ? 5.18 -10.422 6.074 1 97.75 93 SER A N 1
ATOM 745 C CA . SER A 1 93 ? 4.363 -10.141 7.254 1 97.75 93 SER A CA 1
ATOM 746 C C . SER A 1 93 ? 2.906 -9.914 6.871 1 97.75 93 SER A C 1
ATOM 748 O O . SER A 1 93 ? 2.615 -9.281 5.855 1 97.75 93 SER A O 1
ATOM 750 N N . TYR A 1 94 ? 2.049 -10.477 7.68 1 97.81 94 TYR A N 1
ATOM 751 C CA . TYR A 1 94 ? 0.616 -10.273 7.5 1 97.81 94 TYR A CA 1
ATOM 752 C C . TYR A 1 94 ? -0.055 -9.914 8.82 1 97.81 94 TYR A C 1
ATOM 754 O O . TYR A 1 94 ? 0.007 -10.688 9.781 1 97.81 94 TYR A O 1
ATOM 762 N N . ALA A 1 95 ? -0.636 -8.781 8.891 1 95.56 95 ALA A N 1
ATOM 763 C CA . ALA A 1 95 ? -1.359 -8.336 10.078 1 95.56 95 ALA A CA 1
ATOM 764 C C . ALA A 1 95 ? -2.416 -7.293 9.719 1 95.56 95 ALA A C 1
ATOM 766 O O . ALA A 1 95 ? -2.18 -6.422 8.875 1 95.56 95 ALA A O 1
ATOM 767 N N . ASN A 1 96 ? -3.611 -7.488 10.25 1 93.56 96 ASN A N 1
ATOM 768 C CA . ASN A 1 96 ? -4.684 -6.5 10.156 1 93.56 96 ASN A CA 1
ATOM 769 C C . ASN A 1 96 ? -5.062 -6.219 8.703 1 93.56 96 ASN A C 1
ATOM 771 O O . ASN A 1 96 ? -5.246 -5.062 8.32 1 93.56 96 ASN A O 1
ATOM 775 N N . GLY A 1 97 ? -4.988 -7.219 7.93 1 97.12 97 GLY A N 1
ATOM 776 C CA . GLY A 1 97 ? -5.449 -7.117 6.555 1 97.12 97 GLY A CA 1
ATOM 777 C C . GLY A 1 97 ? -4.41 -6.523 5.621 1 97.12 97 GLY A C 1
ATOM 778 O O . GLY A 1 97 ? -4.73 -6.133 4.496 1 97.12 97 GLY A O 1
ATOM 779 N N . VAL A 1 98 ? -3.184 -6.406 6.07 1 98.62 98 VAL A N 1
ATOM 780 C CA . VAL A 1 98 ? -2.09 -5.879 5.262 1 98.62 98 VAL A CA 1
ATOM 781 C C . VAL A 1 98 ? -0.999 -6.938 5.117 1 98.62 98 VAL A C 1
ATOM 783 O O . VAL A 1 98 ? -0.448 -7.414 6.113 1 98.62 98 VAL A O 1
ATOM 786 N N . LEU A 1 99 ? -0.752 -7.332 3.891 1 98.88 99 LEU A N 1
ATOM 787 C CA . LEU A 1 99 ? 0.338 -8.242 3.564 1 98.88 99 LEU A CA 1
ATOM 788 C C . LEU A 1 99 ? 1.528 -7.484 2.988 1 98.88 99 LEU A C 1
ATOM 790 O O . LEU A 1 99 ? 1.378 -6.715 2.037 1 98.88 99 LEU A O 1
ATOM 794 N N . SER A 1 100 ? 2.662 -7.625 3.539 1 98.81 100 SER A N 1
ATOM 795 C CA . SER A 1 100 ? 3.887 -7.039 3.004 1 98.81 100 SER A CA 1
ATOM 796 C C . SER A 1 100 ? 4.918 -8.117 2.68 1 98.81 100 SER A C 1
ATOM 798 O O . SER A 1 100 ? 5.148 -9.023 3.482 1 98.81 100 SER A O 1
ATOM 800 N N . VAL A 1 101 ? 5.469 -8 1.571 1 98.81 101 VAL A N 1
ATOM 801 C CA . VAL A 1 101 ? 6.523 -8.906 1.127 1 98.81 101 VAL A CA 1
ATOM 802 C C . VAL A 1 101 ? 7.73 -8.102 0.652 1 98.81 101 VAL A C 1
ATOM 804 O O . VAL A 1 101 ? 7.703 -7.5 -0.425 1 98.81 101 VAL A O 1
ATOM 807 N N . ALA A 1 102 ? 8.766 -8.133 1.43 1 98.56 102 ALA A N 1
ATOM 808 C CA . ALA A 1 102 ? 10.008 -7.445 1.072 1 98.56 102 ALA A CA 1
ATOM 809 C C . ALA A 1 102 ? 10.969 -8.391 0.362 1 98.56 102 ALA A C 1
ATOM 811 O O . ALA A 1 102 ? 11.398 -9.398 0.934 1 98.56 102 ALA A O 1
ATOM 812 N N . PHE A 1 103 ? 11.359 -8.078 -0.841 1 98.19 103 PHE A N 1
ATOM 813 C CA . PHE A 1 103 ? 12.281 -8.906 -1.613 1 98.19 103 PHE A CA 1
ATOM 814 C C . PHE A 1 103 ? 13.688 -8.32 -1.604 1 98.19 103 PHE A C 1
ATOM 816 O O . PHE A 1 103 ? 14.539 -8.727 -2.391 1 98.19 103 PHE A O 1
ATOM 823 N N . GLY A 1 104 ? 13.891 -7.332 -0.708 1 95.31 104 GLY A N 1
ATOM 824 C CA . GLY A 1 104 ? 15.188 -6.688 -0.625 1 95.31 104 GLY A CA 1
ATOM 825 C C . GLY A 1 104 ? 15.273 -5.406 -1.433 1 95.31 104 GLY A C 1
ATOM 826 O O . GLY A 1 104 ? 14.32 -5.043 -2.133 1 95.31 104 GLY A O 1
ATOM 827 N N . SER A 1 105 ? 16.438 -4.738 -1.379 1 94.06 105 SER A N 1
ATOM 828 C CA . SER A 1 105 ? 16.609 -3.396 -1.93 1 94.06 105 SER A CA 1
ATOM 829 C C . SER A 1 105 ? 16.578 -3.418 -3.455 1 94.06 105 SER A C 1
ATOM 831 O O . SER A 1 105 ? 16.25 -2.414 -4.09 1 94.06 105 SER A O 1
ATOM 833 N N . ALA A 1 106 ? 16.875 -4.508 -4.023 1 95.19 106 ALA A N 1
ATOM 834 C CA . ALA A 1 106 ? 16.938 -4.598 -5.48 1 95.19 106 ALA A CA 1
ATOM 835 C C . ALA A 1 106 ? 15.547 -4.684 -6.09 1 95.19 106 ALA A C 1
ATOM 837 O O . ALA A 1 106 ? 15.289 -4.125 -7.16 1 95.19 106 ALA A O 1
ATOM 838 N N . TYR A 1 107 ? 14.609 -5.312 -5.391 1 97.69 107 TYR A N 1
ATOM 839 C CA . TYR A 1 107 ? 13.312 -5.605 -6 1 97.69 107 TYR A CA 1
ATOM 840 C C . TYR A 1 107 ? 12.203 -4.824 -5.312 1 97.69 107 TYR A C 1
ATOM 842 O O . TYR A 1 107 ? 11.125 -4.633 -5.887 1 97.69 107 TYR A O 1
ATOM 850 N N . GLY A 1 108 ? 12.453 -4.477 -4.059 1 97.88 108 GLY A N 1
ATOM 851 C CA . GLY A 1 108 ? 11.484 -3.643 -3.363 1 97.88 108 GLY A CA 1
ATOM 852 C C . GLY A 1 108 ? 10.469 -4.441 -2.572 1 97.88 108 GLY A C 1
ATOM 853 O O . GLY A 1 108 ? 10.695 -5.613 -2.264 1 97.88 108 GLY A O 1
ATOM 854 N N . THR A 1 109 ? 9.422 -3.752 -2.123 1 98.75 109 THR A N 1
ATOM 855 C CA . THR A 1 109 ? 8.43 -4.324 -1.221 1 98.75 109 THR A CA 1
ATOM 856 C C . THR A 1 109 ? 7.047 -4.312 -1.865 1 98.75 109 THR A C 1
ATOM 858 O O . THR A 1 109 ? 6.574 -3.27 -2.318 1 98.75 109 THR A O 1
ATOM 861 N N . TYR A 1 110 ? 6.43 -5.508 -1.983 1 98.88 110 TYR A N 1
ATOM 862 C CA . TYR A 1 110 ? 5.023 -5.625 -2.363 1 98.88 110 TYR A CA 1
ATOM 863 C C . TYR A 1 110 ? 4.117 -5.441 -1.153 1 98.88 110 TYR A C 1
ATOM 865 O O . TYR A 1 110 ? 4.395 -5.969 -0.074 1 98.88 110 TYR A O 1
ATOM 873 N N . VAL A 1 111 ? 3.08 -4.664 -1.348 1 98.94 111 VAL A N 1
ATOM 874 C CA . VAL A 1 111 ? 2.08 -4.512 -0.297 1 98.94 111 VAL A CA 1
ATOM 875 C C . VAL A 1 111 ? 0.689 -4.793 -0.864 1 98.94 111 VAL A C 1
ATOM 877 O O . VAL A 1 111 ? 0.333 -4.281 -1.93 1 98.94 111 VAL A O 1
ATOM 880 N N . LEU A 1 112 ? -0.062 -5.66 -0.25 1 98.94 112 LEU A N 1
ATOM 881 C CA . LEU A 1 112 ? -1.474 -5.914 -0.515 1 98.94 112 LEU A CA 1
ATOM 882 C C . LEU A 1 112 ? -2.316 -5.645 0.727 1 98.94 112 LEU A C 1
ATOM 884 O O . LEU A 1 112 ? -1.944 -6.043 1.833 1 98.94 112 LEU A O 1
ATOM 888 N N . ASN A 1 113 ? -3.389 -4.949 0.528 1 98.69 113 ASN A N 1
ATOM 889 C CA . ASN A 1 113 ? -4.234 -4.711 1.693 1 98.69 113 ASN A CA 1
ATOM 890 C C . ASN A 1 113 ? -5.711 -4.641 1.311 1 98.69 113 ASN A C 1
ATOM 892 O O . ASN A 1 113 ? -6.047 -4.359 0.159 1 98.69 113 ASN A O 1
ATOM 896 N N . LYS A 1 114 ? -6.508 -4.969 2.225 1 97.75 114 LYS A N 1
ATOM 897 C CA . LYS A 1 114 ? -7.945 -4.812 2.033 1 97.75 114 LYS A CA 1
ATOM 898 C C . LYS A 1 114 ? -8.383 -3.371 2.289 1 97.75 114 LYS A C 1
ATOM 900 O O . LYS A 1 114 ? -7.98 -2.766 3.287 1 97.75 114 LYS A O 1
ATOM 905 N N . GLN A 1 115 ? -9.133 -2.873 1.38 1 97.44 115 GLN A N 1
ATOM 906 C CA . GLN A 1 115 ? -9.82 -1.601 1.571 1 97.44 115 GLN A CA 1
ATOM 907 C C . GLN A 1 115 ? -11.328 -1.799 1.664 1 97.44 115 GLN A C 1
ATOM 909 O O . GLN A 1 115 ? -12.023 -1.786 0.647 1 97.44 115 GLN A O 1
ATOM 914 N N . THR A 1 116 ? -11.805 -1.926 2.887 1 96.06 116 THR A N 1
ATOM 915 C CA . THR A 1 116 ? -13.172 -2.336 3.172 1 96.06 116 THR A CA 1
ATOM 916 C C . THR A 1 116 ? -14.164 -1.307 2.646 1 96.06 116 THR A C 1
ATOM 918 O O . THR A 1 116 ? -15.195 -1.667 2.064 1 96.06 116 THR A O 1
ATOM 921 N N . PRO A 1 117 ? -13.922 0.002 2.764 1 95 117 PRO A N 1
ATOM 922 C CA . PRO A 1 117 ? -14.93 0.946 2.279 1 95 117 PRO A CA 1
ATOM 923 C C . PRO A 1 117 ? -15.242 0.768 0.793 1 95 117 PRO A C 1
ATOM 925 O O . PRO A 1 117 ? -16.375 0.964 0.369 1 95 117 PRO A O 1
ATOM 928 N N . ASN A 1 118 ? -14.188 0.358 0.053 1 94.75 118 ASN A N 1
ATOM 929 C CA . ASN A 1 118 ? -14.359 0.214 -1.389 1 94.75 118 ASN A CA 1
ATOM 930 C C . ASN A 1 118 ? -14.539 -1.248 -1.788 1 94.75 118 ASN A C 1
ATOM 932 O O . ASN A 1 118 ? -14.75 -1.554 -2.965 1 94.75 118 ASN A O 1
ATOM 936 N N . LYS A 1 119 ? -14.422 -2.09 -0.8 1 96.94 119 LYS A N 1
ATOM 937 C CA . LYS A 1 119 ? -14.469 -3.533 -1.017 1 96.94 119 LYS A CA 1
ATOM 938 C C . LYS A 1 119 ? -13.477 -3.959 -2.096 1 96.94 119 LYS A C 1
ATOM 940 O O . LYS A 1 119 ? -13.844 -4.684 -3.027 1 96.94 119 LYS A O 1
ATOM 945 N N . GLN A 1 120 ? -12.25 -3.553 -1.938 1 97.94 120 GLN A N 1
ATOM 946 C CA . GLN A 1 120 ? -11.18 -3.834 -2.891 1 97.94 120 GLN A CA 1
ATOM 947 C C . GLN A 1 120 ? -9.938 -4.355 -2.182 1 97.94 120 GLN A C 1
ATOM 949 O O . GLN A 1 120 ? -9.75 -4.117 -0.987 1 97.94 120 GLN A O 1
ATOM 954 N N . ILE A 1 121 ? -9.148 -5.055 -2.951 1 98.69 121 ILE A N 1
ATOM 955 C CA . ILE A 1 121 ? -7.77 -5.316 -2.566 1 98.69 121 ILE A CA 1
ATOM 956 C C . ILE A 1 121 ? -6.832 -4.41 -3.357 1 98.69 121 ILE A C 1
ATOM 958 O O . ILE A 1 121 ? -6.938 -4.312 -4.582 1 98.69 121 ILE A O 1
ATOM 962 N N . TRP A 1 122 ? -6.043 -3.668 -2.658 1 98.88 122 TRP A N 1
ATOM 963 C CA . TRP A 1 122 ? -5.074 -2.791 -3.309 1 98.88 122 TRP A CA 1
ATOM 964 C C . TRP A 1 122 ? -3.688 -3.424 -3.32 1 98.88 122 TRP A C 1
ATOM 966 O O . TRP A 1 122 ? -3.318 -4.141 -2.387 1 98.88 122 TRP A O 1
ATOM 976 N N . LEU A 1 123 ? -3.023 -3.201 -4.387 1 98.88 123 LEU A N 1
ATOM 977 C CA . LEU A 1 123 ? -1.661 -3.689 -4.566 1 98.88 123 LEU A CA 1
ATOM 978 C C . LEU A 1 123 ? -0.699 -2.535 -4.824 1 98.88 123 LEU A C 1
ATOM 980 O O . LEU A 1 123 ? -0.987 -1.651 -5.637 1 98.88 123 LEU A O 1
ATOM 984 N N . SER A 1 124 ? 0.333 -2.5 -4.098 1 98.69 124 SER A N 1
ATOM 985 C CA . SER A 1 124 ? 1.522 -1.733 -4.453 1 98.69 124 SER A CA 1
ATOM 986 C C . SER A 1 124 ? 2.635 -2.645 -4.961 1 98.69 124 SER A C 1
ATOM 988 O O . SER A 1 124 ? 3.258 -3.365 -4.18 1 98.69 124 SER A O 1
ATOM 990 N N . SER A 1 125 ? 2.855 -2.576 -6.195 1 98.81 125 SER A N 1
ATOM 991 C CA . SER A 1 125 ? 3.896 -3.367 -6.844 1 98.81 125 SER A CA 1
ATOM 992 C C . SER A 1 125 ? 5.07 -2.49 -7.273 1 98.81 125 SER A C 1
ATOM 994 O O . SER A 1 125 ? 4.887 -1.51 -8 1 98.81 125 SER A O 1
ATOM 996 N N . PRO A 1 126 ? 6.25 -2.871 -6.848 1 98.12 126 PRO A N 1
ATOM 997 C CA . PRO A 1 126 ? 7.398 -2.098 -7.328 1 98.12 126 PRO A CA 1
ATOM 998 C C . PRO A 1 126 ? 7.621 -2.248 -8.836 1 98.12 126 PRO A C 1
ATOM 1000 O O . PRO A 1 126 ? 8.336 -1.444 -9.438 1 98.12 126 PRO A O 1
ATOM 1003 N N . LYS A 1 127 ? 7.004 -3.219 -9.414 1 98.06 127 LYS A N 1
ATOM 1004 C CA . LYS A 1 127 ? 7.227 -3.494 -10.828 1 98.06 127 LYS A CA 1
ATOM 1005 C C . LYS A 1 127 ? 6.16 -2.82 -11.695 1 98.06 127 LYS A C 1
ATOM 1007 O O . LYS A 1 127 ? 6.48 -2.174 -12.695 1 98.06 127 LYS A O 1
ATOM 1012 N N . SER A 1 128 ? 4.883 -2.939 -11.266 1 98 128 SER A N 1
ATOM 1013 C CA . SER A 1 128 ? 3.838 -2.486 -12.18 1 98 128 SER A CA 1
ATOM 1014 C C . SER A 1 128 ? 3.025 -1.349 -11.57 1 98 128 SER A C 1
ATOM 1016 O O . SER A 1 128 ? 2.1 -0.831 -12.195 1 98 128 SER A O 1
ATOM 1018 N N . GLY A 1 129 ? 3.396 -0.985 -10.336 1 97 129 GLY A N 1
ATOM 1019 C CA . GLY A 1 129 ? 2.742 0.16 -9.719 1 97 129 GLY A CA 1
ATOM 1020 C C . GLY A 1 129 ? 1.478 -0.206 -8.969 1 97 129 GLY A C 1
ATOM 1021 O O . GLY A 1 129 ? 1.192 -1.388 -8.758 1 97 129 GLY A O 1
ATOM 1022 N N . PRO A 1 130 ? 0.796 0.843 -8.539 1 97.69 130 PRO A N 1
ATOM 1023 C CA . PRO A 1 130 ? -0.422 0.612 -7.758 1 97.69 130 PRO A CA 1
ATOM 1024 C C . PRO A 1 130 ? -1.58 0.098 -8.609 1 97.69 130 PRO A C 1
ATOM 1026 O O . PRO A 1 130 ? -1.733 0.51 -9.766 1 97.69 130 PRO A O 1
ATOM 1029 N N . LYS A 1 131 ? -2.342 -0.826 -8 1 98.12 131 LYS A N 1
ATOM 1030 C CA . LYS A 1 131 ? -3.543 -1.353 -8.641 1 98.12 131 LYS A CA 1
ATOM 1031 C C . LYS A 1 131 ? -4.625 -1.663 -7.613 1 98.12 131 LYS A C 1
ATOM 1033 O O . LYS A 1 131 ? -4.324 -1.93 -6.449 1 98.12 131 LYS A O 1
ATOM 1038 N N . ARG A 1 132 ? -5.82 -1.575 -8.094 1 98.19 132 ARG A N 1
ATOM 1039 C CA . ARG A 1 132 ? -6.984 -1.88 -7.266 1 98.19 132 ARG A CA 1
ATOM 1040 C C . ARG A 1 132 ? -7.805 -3.016 -7.871 1 98.19 132 ARG A C 1
ATOM 1042 O O . ARG A 1 132 ? -8.227 -2.934 -9.031 1 98.19 132 ARG A O 1
ATOM 1049 N N . PHE A 1 133 ? -8.094 -4.023 -7.051 1 98.38 133 PHE A N 1
ATOM 1050 C CA . PHE A 1 133 ? -8.734 -5.227 -7.559 1 98.38 133 PHE A CA 1
ATOM 1051 C C . PHE A 1 133 ? -10.125 -5.395 -6.945 1 98.38 133 PHE A C 1
ATOM 1053 O O . PHE A 1 133 ? -10.281 -5.328 -5.727 1 98.38 133 PHE A O 1
ATOM 1060 N N . ASP A 1 134 ? -11.055 -5.676 -7.836 1 97.81 134 ASP A N 1
ATOM 1061 C CA . ASP A 1 134 ? -12.414 -6.027 -7.43 1 97.81 134 ASP A CA 1
ATOM 1062 C C . ASP A 1 134 ? -12.648 -7.531 -7.551 1 97.81 134 ASP A C 1
ATOM 1064 O O . ASP A 1 134 ? -12.156 -8.172 -8.484 1 97.81 134 ASP A O 1
ATOM 1068 N N . TYR A 1 135 ? -13.391 -7.996 -6.586 1 96.75 135 TYR A N 1
ATOM 1069 C CA . TYR A 1 135 ? -13.797 -9.383 -6.754 1 96.75 135 TYR A CA 1
ATOM 1070 C C . TYR A 1 135 ? -14.719 -9.539 -7.957 1 96.75 135 TYR A C 1
ATOM 1072 O O . TYR A 1 135 ? -15.68 -8.781 -8.109 1 96.75 135 TYR A O 1
ATOM 1080 N N . ASN A 1 136 ? -14.367 -10.422 -8.797 1 94.06 136 ASN A N 1
ATOM 1081 C CA . ASN A 1 136 ? -15.164 -10.789 -9.961 1 94.06 136 ASN A CA 1
ATOM 1082 C C . ASN A 1 136 ? -15.867 -12.133 -9.758 1 94.06 136 ASN A C 1
ATOM 1084 O O . ASN A 1 136 ? -15.234 -13.188 -9.844 1 94.06 136 ASN A O 1
ATOM 1088 N N . PRO A 1 137 ? -17.141 -12.102 -9.5 1 89.5 137 PRO A N 1
ATOM 1089 C CA . PRO A 1 137 ? -17.844 -13.352 -9.203 1 89.5 137 PRO A CA 1
ATOM 1090 C C . PRO A 1 137 ? -17.875 -14.312 -10.398 1 89.5 137 PRO A C 1
ATOM 1092 O O . PRO A 1 137 ? -17.938 -15.531 -10.211 1 89.5 137 PRO A O 1
ATOM 1095 N N . THR A 1 138 ? -17.844 -13.773 -11.57 1 89.5 138 THR A N 1
ATOM 1096 C CA . THR A 1 138 ? -17.859 -14.617 -12.758 1 89.5 138 THR A CA 1
ATOM 1097 C C . THR A 1 138 ? -16.562 -15.414 -12.875 1 89.5 138 THR A C 1
ATOM 1099 O O . THR A 1 138 ? -16.594 -16.625 -13.156 1 89.5 138 THR A O 1
ATOM 1102 N N . MET A 1 139 ? -15.484 -14.789 -12.578 1 91.62 139 MET A N 1
ATOM 1103 C CA . MET A 1 139 ? -14.18 -15.438 -12.688 1 91.62 139 MET A CA 1
ATOM 1104 C C . MET A 1 139 ? -13.758 -16.062 -11.359 1 91.62 139 MET A C 1
ATOM 1106 O O . MET A 1 139 ? -12.758 -16.766 -11.297 1 91.62 139 MET A O 1
ATOM 1110 N N . HIS A 1 140 ? -14.477 -15.758 -10.305 1 93 140 HIS A N 1
ATOM 1111 C CA . HIS A 1 140 ? -14.117 -16.188 -8.953 1 93 140 HIS A CA 1
ATOM 1112 C C . HIS A 1 140 ? -12.695 -15.766 -8.609 1 93 140 HIS A C 1
ATOM 1114 O O . HIS A 1 140 ? -11.898 -16.594 -8.141 1 93 140 HIS A O 1
ATOM 1120 N N . SER A 1 141 ? -12.422 -14.555 -8.961 1 96.88 141 SER A N 1
ATOM 1121 C CA . SER A 1 141 ? -11.078 -14.031 -8.766 1 96.88 141 SER A CA 1
ATOM 1122 C C . SER A 1 141 ? -11.094 -12.523 -8.578 1 96.88 141 SER A C 1
ATOM 1124 O O . SER A 1 141 ? -12.164 -11.914 -8.484 1 96.88 141 SER A O 1
ATOM 1126 N N . TRP A 1 142 ? -9.969 -11.984 -8.352 1 98.12 142 TRP A N 1
ATOM 1127 C CA . TRP A 1 142 ? -9.805 -10.539 -8.203 1 98.12 142 TRP A CA 1
ATOM 1128 C C . TRP A 1 142 ? -9.297 -9.914 -9.5 1 98.12 142 TRP A C 1
ATOM 1130 O O . TRP A 1 142 ? -8.266 -10.328 -10.039 1 98.12 142 TRP A O 1
ATOM 1140 N N . THR A 1 143 ? -10.023 -8.898 -9.93 1 97.88 143 THR A N 1
ATOM 1141 C CA . THR A 1 143 ? -9.742 -8.344 -11.242 1 97.88 143 THR A CA 1
ATOM 1142 C C . THR A 1 143 ? -9.461 -6.848 -11.148 1 97.88 143 THR A C 1
ATOM 1144 O O . THR A 1 143 ? -10.156 -6.121 -10.438 1 97.88 143 THR A O 1
ATOM 1147 N N . TYR A 1 144 ? -8.398 -6.414 -11.805 1 98.19 144 TYR A N 1
ATOM 1148 C CA . TYR A 1 144 ? -8.125 -5 -12.047 1 98.19 144 TYR A CA 1
ATOM 1149 C C . TYR A 1 144 ? -8.875 -4.504 -13.273 1 98.19 144 TYR A C 1
ATOM 1151 O O . TYR A 1 144 ? -8.523 -4.84 -14.406 1 98.19 144 TYR A O 1
ATOM 1159 N N . ARG A 1 145 ? -9.758 -3.672 -13.055 1 94.56 145 ARG A N 1
ATOM 1160 C CA . ARG A 1 145 ? -10.711 -3.35 -14.109 1 94.56 145 ARG A CA 1
ATOM 1161 C C . ARG A 1 145 ? -10.078 -2.465 -15.172 1 94.56 145 ARG A C 1
ATOM 1163 O O . ARG A 1 145 ? -10.539 -2.424 -16.312 1 94.56 145 ARG A O 1
ATOM 1170 N N . HIS A 1 146 ? -9.109 -1.744 -14.828 1 96 146 HIS A N 1
ATOM 1171 C CA . HIS A 1 146 ? -8.477 -0.835 -15.781 1 96 146 HIS A CA 1
ATOM 1172 C C . HIS A 1 146 ? -7.969 -1.586 -17 1 96 146 HIS A C 1
ATOM 1174 O O . HIS A 1 146 ? -8.102 -1.106 -18.141 1 96 146 HIS A O 1
ATOM 1180 N N . ASP A 1 147 ? -7.41 -2.76 -16.766 1 96.69 147 ASP A N 1
ATOM 1181 C CA . ASP A 1 147 ? -6.883 -3.49 -17.922 1 96.69 147 ASP A CA 1
ATOM 1182 C C . ASP A 1 147 ? -7.336 -4.949 -17.891 1 96.69 147 ASP A C 1
ATOM 1184 O O . ASP A 1 147 ? -6.828 -5.773 -18.656 1 96.69 147 ASP A O 1
ATOM 1188 N N . ASN A 1 148 ? -8.133 -5.301 -16.938 1 96.31 148 ASN A N 1
ATOM 1189 C CA . ASN A 1 148 ? -8.766 -6.605 -16.781 1 96.31 148 ASN A CA 1
ATOM 1190 C C . ASN A 1 148 ? -7.766 -7.672 -16.359 1 96.31 148 ASN A C 1
ATOM 1192 O O . ASN A 1 148 ? -7.992 -8.859 -16.562 1 96.31 148 ASN A O 1
ATOM 1196 N N . SER A 1 149 ? -6.719 -7.266 -15.797 1 97.62 149 SER A N 1
ATOM 1197 C CA . SER A 1 149 ? -5.742 -8.234 -15.312 1 97.62 149 SER A CA 1
ATOM 1198 C C . SER A 1 149 ? -6.207 -8.883 -14.016 1 97.62 149 SER A C 1
ATOM 1200 O O . SER A 1 149 ? -6.957 -8.281 -13.25 1 97.62 149 SER A O 1
ATOM 1202 N N . ASP A 1 150 ? -5.684 -10.109 -13.898 1 98.25 150 ASP A N 1
ATOM 1203 C CA . ASP A 1 150 ? -5.996 -10.906 -12.719 1 98.25 150 ASP A CA 1
ATOM 1204 C C . ASP A 1 150 ? -4.883 -10.805 -11.672 1 98.25 150 ASP A C 1
ATOM 1206 O O . ASP A 1 150 ? -3.699 -10.844 -12.016 1 98.25 150 ASP A O 1
ATOM 1210 N N . LEU A 1 151 ? -5.297 -10.719 -10.438 1 98.81 151 LEU A N 1
ATOM 1211 C CA . LEU A 1 151 ? -4.34 -10.547 -9.352 1 98.81 151 LEU A CA 1
ATOM 1212 C C . LEU A 1 151 ? -3.33 -11.688 -9.328 1 98.81 151 LEU A C 1
ATOM 1214 O O . LEU A 1 151 ? -2.121 -11.453 -9.273 1 98.81 151 LEU A O 1
ATOM 1218 N N . PHE A 1 152 ? -3.799 -12.875 -9.32 1 98.75 152 PHE A N 1
ATOM 1219 C CA . PHE A 1 152 ? -2.924 -14.031 -9.18 1 98.75 152 PHE A CA 1
ATOM 1220 C C . PHE A 1 152 ? -2.021 -14.18 -10.398 1 98.75 152 PHE A C 1
ATOM 1222 O O . PHE A 1 152 ? -0.843 -14.516 -10.273 1 98.75 152 PHE A O 1
ATOM 1229 N N . ASP A 1 153 ? -2.562 -13.938 -11.531 1 98.56 153 ASP A N 1
ATOM 1230 C CA . ASP A 1 153 ? -1.755 -13.969 -12.75 1 98.56 153 ASP A CA 1
ATOM 1231 C C . ASP A 1 153 ? -0.646 -12.922 -12.695 1 98.56 153 ASP A C 1
ATOM 1233 O O . ASP A 1 153 ? 0.501 -13.203 -13.047 1 98.56 153 ASP A O 1
ATOM 1237 N N . LEU A 1 154 ? -1.011 -11.773 -12.32 1 98.81 154 LEU A N 1
ATOM 1238 C CA . LEU A 1 154 ? -0.036 -10.695 -12.242 1 98.81 154 LEU A CA 1
ATOM 1239 C C . LEU A 1 154 ? 1.085 -11.039 -11.266 1 98.81 154 LEU A C 1
ATOM 1241 O O . LEU A 1 154 ? 2.266 -10.906 -11.594 1 98.81 154 LEU A O 1
ATOM 1245 N N . LEU A 1 155 ? 0.718 -11.453 -10.086 1 98.88 155 LEU A N 1
ATOM 1246 C CA . LEU A 1 155 ? 1.712 -11.805 -9.078 1 98.88 155 LEU A CA 1
ATOM 1247 C C . LEU A 1 155 ? 2.578 -12.969 -9.539 1 98.88 155 LEU A C 1
ATOM 1249 O O . LEU A 1 155 ? 3.789 -12.977 -9.305 1 98.88 155 LEU A O 1
ATOM 1253 N N . SER A 1 156 ? 1.951 -13.945 -10.188 1 98.88 156 SER A N 1
ATOM 1254 C CA . SER A 1 156 ? 2.717 -15.055 -10.742 1 98.88 156 SER A CA 1
ATOM 1255 C C . SER A 1 156 ? 3.803 -14.562 -11.688 1 98.88 156 SER A C 1
ATOM 1257 O O . SER A 1 156 ? 4.957 -14.992 -11.602 1 98.88 156 SER A O 1
ATOM 1259 N N . LYS A 1 157 ? 3.426 -13.711 -12.531 1 98.81 157 LYS A N 1
ATOM 1260 C CA . LYS A 1 157 ? 4.352 -13.188 -13.523 1 98.81 157 LYS A CA 1
ATOM 1261 C C . LYS A 1 157 ? 5.492 -12.422 -12.859 1 98.81 157 LYS A C 1
ATOM 1263 O O . LYS A 1 157 ? 6.668 -12.68 -13.133 1 98.81 157 LYS A O 1
ATOM 1268 N N . GLU A 1 158 ? 5.176 -11.508 -12 1 98.81 158 GLU A N 1
ATOM 1269 C CA . GLU A 1 158 ? 6.188 -10.641 -11.406 1 98.81 158 GLU A CA 1
ATOM 1270 C C . GLU A 1 158 ? 7.109 -11.43 -10.477 1 98.81 158 GLU A C 1
ATOM 1272 O O . GLU A 1 158 ? 8.32 -11.195 -10.461 1 98.81 158 GLU A O 1
ATOM 1277 N N . ILE A 1 159 ? 6.57 -12.359 -9.711 1 98.81 159 ILE A N 1
ATOM 1278 C CA . ILE A 1 159 ? 7.383 -13.156 -8.797 1 98.81 159 ILE A CA 1
ATOM 1279 C C . ILE A 1 159 ? 8.289 -14.094 -9.594 1 98.81 159 ILE A C 1
ATOM 1281 O O . ILE A 1 159 ? 9.438 -14.328 -9.219 1 98.81 159 ILE A O 1
ATOM 1285 N N . SER A 1 160 ? 7.766 -14.633 -10.695 1 98.88 160 SER A N 1
ATOM 1286 C CA . SER A 1 160 ? 8.602 -15.453 -11.562 1 98.88 160 SER A CA 1
ATOM 1287 C C . SER A 1 160 ? 9.852 -14.695 -12 1 98.88 160 SER A C 1
ATOM 1289 O O . SER A 1 160 ? 10.945 -15.266 -12.055 1 98.88 160 SER A O 1
ATOM 1291 N N . GLU A 1 161 ? 9.664 -13.469 -12.305 1 98.5 161 GLU A N 1
ATOM 1292 C CA . GLU A 1 161 ? 10.789 -12.648 -12.734 1 98.5 161 GLU A CA 1
ATOM 1293 C C . GLU A 1 161 ? 11.789 -12.445 -11.594 1 98.5 161 GLU A C 1
ATOM 1295 O O . GLU A 1 161 ? 13 -12.469 -11.812 1 98.5 161 GLU A O 1
ATOM 1300 N N . ILE A 1 162 ? 11.312 -12.297 -10.438 1 98.19 162 ILE A N 1
ATOM 1301 C CA . ILE A 1 162 ? 12.164 -12.047 -9.281 1 98.19 162 ILE A CA 1
ATOM 1302 C C . ILE A 1 162 ? 13 -13.281 -8.977 1 98.19 162 ILE A C 1
ATOM 1304 O O . ILE A 1 162 ? 14.203 -13.18 -8.727 1 98.19 162 ILE A O 1
ATOM 1308 N N . VAL A 1 163 ? 12.391 -14.43 -9.055 1 98.25 163 VAL A N 1
ATOM 1309 C CA . VAL A 1 163 ? 13.102 -15.633 -8.648 1 98.25 163 VAL A CA 1
ATOM 1310 C C . VAL A 1 163 ? 13.758 -16.281 -9.859 1 98.25 163 VAL A C 1
ATOM 1312 O O . VAL A 1 163 ? 14.414 -17.328 -9.734 1 98.25 163 VAL A O 1
ATOM 1315 N N . ASN A 1 164 ? 13.539 -15.695 -11.039 1 97.75 164 ASN A N 1
ATOM 1316 C CA . ASN A 1 164 ? 14.094 -16.172 -12.305 1 97.75 164 ASN A CA 1
ATOM 1317 C C . ASN A 1 164 ? 13.719 -17.625 -12.562 1 97.75 164 ASN A C 1
ATOM 1319 O O . ASN A 1 164 ? 14.57 -18.438 -12.914 1 97.75 164 ASN A O 1
ATOM 1323 N N . SER A 1 165 ? 12.562 -17.969 -12.281 1 98.44 165 SER A N 1
ATOM 1324 C CA . SER A 1 165 ? 11.945 -19.266 -12.484 1 98.44 165 SER A CA 1
ATOM 1325 C C . SER A 1 165 ? 10.43 -19.156 -12.57 1 98.44 165 SER A C 1
ATOM 1327 O O . SER A 1 165 ? 9.836 -18.266 -11.953 1 98.44 165 SER A O 1
ATOM 1329 N N . PRO A 1 166 ? 9.805 -20.078 -13.328 1 98.06 166 PRO A N 1
ATOM 1330 C CA . PRO A 1 166 ? 8.344 -20.016 -13.391 1 98.06 166 PRO A CA 1
ATOM 1331 C C . PRO A 1 166 ? 7.688 -20.266 -12.031 1 98.06 166 PRO A C 1
ATOM 1333 O O . PRO A 1 166 ? 8.023 -21.234 -11.352 1 98.06 166 PRO A O 1
ATOM 1336 N N . VAL A 1 167 ? 6.902 -19.406 -11.586 1 98.31 167 VAL A N 1
ATOM 1337 C CA . VAL A 1 167 ? 6.078 -19.516 -10.383 1 98.31 167 VAL A CA 1
ATOM 1338 C C . VAL A 1 167 ? 4.609 -19.297 -10.75 1 98.31 167 VAL A C 1
ATOM 1340 O O . VAL A 1 167 ? 4.27 -18.344 -11.445 1 98.31 167 VAL A O 1
ATOM 1343 N N . ILE A 1 168 ? 3.754 -20.25 -10.352 1 98.06 168 ILE A N 1
ATOM 1344 C CA . ILE A 1 168 ? 2.32 -20.125 -10.594 1 98.06 168 ILE A CA 1
ATOM 1345 C C . ILE A 1 168 ? 1.58 -20.031 -9.258 1 98.06 168 ILE A C 1
ATOM 1347 O O . ILE A 1 168 ? 1.684 -20.922 -8.422 1 98.06 168 ILE A O 1
ATOM 1351 N N . ILE A 1 169 ? 0.963 -18.953 -9.094 1 98.25 169 ILE A N 1
ATOM 1352 C CA . ILE A 1 169 ? 0.067 -18.812 -7.949 1 98.25 169 ILE A CA 1
ATOM 1353 C C . ILE A 1 169 ? -1.36 -19.156 -8.367 1 98.25 169 ILE A C 1
ATOM 1355 O O . ILE A 1 169 ? -2.029 -18.375 -9.031 1 98.25 169 ILE A O 1
ATOM 1359 N N . ARG A 1 170 ? -1.819 -20.25 -7.902 1 95.56 170 ARG A N 1
ATOM 1360 C CA . ARG A 1 170 ? -3.156 -20.719 -8.266 1 95.56 170 ARG A CA 1
ATOM 1361 C C . ARG A 1 170 ? -4.215 -20.078 -7.375 1 95.56 170 ARG A C 1
ATOM 1363 O O . ARG A 1 170 ? -4.086 -20.078 -6.148 1 95.56 170 ARG A O 1
ATOM 1370 N N . ASN A 1 171 ? -5.141 -19.578 -8.039 1 94.62 171 ASN A N 1
ATOM 1371 C CA . ASN A 1 171 ? -6.258 -18.938 -7.34 1 94.62 171 ASN A CA 1
ATOM 1372 C C . ASN A 1 171 ? -6.926 -19.906 -6.359 1 94.62 171 ASN A C 1
ATOM 1374 O O . ASN A 1 171 ? -7.5 -20.906 -6.766 1 94.62 171 ASN A O 1
ATOM 1378 N N . PRO A 1 172 ? -6.918 -19.562 -5.109 1 92 172 PRO A N 1
ATOM 1379 C CA . PRO A 1 172 ? -7.504 -20.453 -4.105 1 92 172 PRO A CA 1
ATOM 1380 C C . PRO A 1 172 ? -9.031 -20.422 -4.098 1 92 172 PRO A C 1
ATOM 1382 O O . PRO A 1 172 ? -9.672 -21.234 -3.426 1 92 172 PRO A O 1
ATOM 1385 N N . LEU A 1 173 ? -9.609 -19.516 -4.766 1 87.56 173 LEU A N 1
ATOM 1386 C CA . LEU A 1 173 ? -11.047 -19.266 -4.688 1 87.56 173 LEU A CA 1
ATOM 1387 C C . LEU A 1 173 ? -11.789 -20.125 -5.711 1 87.56 173 LEU A C 1
ATOM 1389 O O . LEU A 1 173 ? -13.023 -20.172 -5.695 1 87.56 173 LEU A O 1
ATOM 1393 N N . LEU A 1 174 ? -11.102 -20.703 -6.621 1 80.69 174 LEU A N 1
ATOM 1394 C CA . LEU A 1 174 ? -11.727 -21.547 -7.633 1 80.69 174 LEU A CA 1
ATOM 1395 C C . LEU A 1 174 ? -12.312 -22.797 -7 1 80.69 174 LEU A C 1
ATOM 1397 O O . LEU A 1 174 ? -13.344 -23.297 -7.449 1 80.69 174 LEU A O 1
ATOM 1401 N N . ASP A 1 175 ? -11.703 -23.281 -6.039 1 66.19 175 ASP A N 1
ATOM 1402 C CA . ASP A 1 175 ? -12.18 -24.516 -5.414 1 66.19 175 ASP A CA 1
ATOM 1403 C C . ASP A 1 175 ? -13.273 -24.219 -4.391 1 66.19 175 ASP A C 1
ATOM 1405 O O . ASP A 1 175 ? -13.867 -25.141 -3.824 1 66.19 175 ASP A O 1
ATOM 1409 N N . SER A 1 176 ? -13.594 -22.984 -4.156 1 53.59 176 SER A N 1
ATOM 1410 C CA . SER A 1 176 ? -14.586 -22.688 -3.125 1 53.59 176 SER A CA 1
ATOM 1411 C C . SER A 1 176 ? -15.992 -22.625 -3.713 1 53.59 176 SER A C 1
ATOM 1413 O O . SER A 1 176 ? -16.172 -22.266 -4.883 1 53.59 176 SER A O 1
ATOM 1415 N N . MET B 1 1 ? -85.75 58.969 -18.594 1 22.03 1 MET B N 1
ATOM 1416 C CA . MET B 1 1 ? -86.688 58.781 -19.734 1 22.03 1 MET B CA 1
ATOM 1417 C C . MET B 1 1 ? -86 58.062 -20.891 1 22.03 1 MET B C 1
ATOM 1419 O O . MET B 1 1 ? -86.562 57.156 -21.5 1 22.03 1 MET B O 1
ATOM 1423 N N . PHE B 1 2 ? -85 58.844 -21.406 1 19.14 2 PHE B N 1
ATOM 1424 C CA . PHE B 1 2 ? -84.875 58.719 -22.844 1 19.14 2 PHE B CA 1
ATOM 1425 C C . PHE B 1 2 ? -84.5 57.312 -23.25 1 19.14 2 PHE B C 1
ATOM 1427 O O . PHE B 1 2 ? -83.938 56.531 -22.422 1 19.14 2 PHE B O 1
ATOM 1434 N N . ALA B 1 3 ? -83.688 57.375 -24.375 1 18.97 3 ALA B N 1
ATOM 1435 C CA . ALA B 1 3 ? -83.75 56.906 -25.75 1 18.97 3 ALA B CA 1
ATOM 1436 C C . ALA B 1 3 ? -83 55.562 -25.891 1 18.97 3 ALA B C 1
ATOM 1438 O O . ALA B 1 3 ? -81.812 55.5 -25.641 1 18.97 3 ALA B O 1
ATOM 1439 N N . LYS B 1 4 ? -83.75 54.531 -25.797 1 24.97 4 LYS B N 1
ATOM 1440 C CA . LYS B 1 4 ? -83.562 53.062 -25.891 1 24.97 4 LYS B CA 1
ATOM 1441 C C . LYS B 1 4 ? -83 52.656 -27.25 1 24.97 4 LYS B C 1
ATOM 1443 O O . LYS B 1 4 ? -83.688 52.188 -28.125 1 24.97 4 LYS B O 1
ATOM 1448 N N . GLN B 1 5 ? -82.125 53.781 -27.672 1 22.67 5 GLN B N 1
ATOM 1449 C CA . GLN B 1 5 ? -82 53.562 -29.094 1 22.67 5 GLN B CA 1
ATOM 1450 C C . GLN B 1 5 ? -81.625 52.094 -29.359 1 22.67 5 GLN B C 1
ATOM 1452 O O . GLN B 1 5 ? -81 51.438 -28.547 1 22.67 5 GLN B O 1
ATOM 1457 N N . SER B 1 6 ? -82.062 51.719 -30.547 1 22.11 6 SER B N 1
ATOM 1458 C CA . SER B 1 6 ? -82.438 50.562 -31.375 1 22.11 6 SER B CA 1
ATOM 1459 C C . SER B 1 6 ? -81.188 49.719 -31.688 1 22.11 6 SER B C 1
ATOM 1461 O O . SER B 1 6 ? -80.062 50.25 -31.797 1 22.11 6 SER B O 1
ATOM 1463 N N . LEU B 1 7 ? -81.25 48.438 -31.578 1 23.52 7 LEU B N 1
ATOM 1464 C CA . LEU B 1 7 ? -80.688 47.094 -31.484 1 23.52 7 LEU B CA 1
ATOM 1465 C C . LEU B 1 7 ? -80.062 46.688 -32.812 1 23.52 7 LEU B C 1
ATOM 1467 O O . LEU B 1 7 ? -79.438 45.625 -32.906 1 23.52 7 LEU B O 1
ATOM 1471 N N . SER B 1 8 ? -80.438 47.625 -33.938 1 20.36 8 SER B N 1
ATOM 1472 C CA . SER B 1 8 ? -80.75 46.656 -35 1 20.36 8 SER B CA 1
ATOM 1473 C C . SER B 1 8 ? -79.562 45.812 -35.344 1 20.36 8 SER B C 1
ATOM 1475 O O . SER B 1 8 ? -78.438 46.094 -34.875 1 20.36 8 SER B O 1
ATOM 1477 N N . PHE B 1 9 ? -79.125 45.875 -36.656 1 19.91 9 PHE B N 1
ATOM 1478 C CA . PHE B 1 9 ? -79.375 44.875 -37.688 1 19.91 9 PHE B CA 1
ATOM 1479 C C . PHE B 1 9 ? -78.062 44.094 -37.906 1 19.91 9 PHE B C 1
ATOM 1481 O O . PHE B 1 9 ? -78.062 42.844 -37.969 1 19.91 9 PHE B O 1
ATOM 1488 N N . LEU B 1 10 ? -77 44.75 -38.562 1 21.23 10 LEU B N 1
ATOM 1489 C CA . LEU B 1 10 ? -76.625 44.156 -39.844 1 21.23 10 LEU B CA 1
ATOM 1490 C C . LEU B 1 10 ? -75.688 43 -39.688 1 21.23 10 LEU B C 1
ATOM 1492 O O . LEU B 1 10 ? -74.688 43.125 -38.938 1 21.23 10 LEU B O 1
ATOM 1496 N N . HIS B 1 11 ? -76 41.781 -40.094 1 23.23 11 HIS B N 1
ATOM 1497 C CA . HIS B 1 11 ? -75.688 40.375 -40.156 1 23.23 11 HIS B CA 1
ATOM 1498 C C . HIS B 1 11 ? -74.375 40.188 -40.969 1 23.23 11 HIS B C 1
ATOM 1500 O O . HIS B 1 11 ? -74 39.031 -41.25 1 23.23 11 HIS B O 1
ATOM 1506 N N . ARG B 1 12 ? -73.812 41.375 -41.531 1 21.56 12 ARG B N 1
ATOM 1507 C CA . ARG B 1 12 ? -73.312 40.969 -42.844 1 21.56 12 ARG B CA 1
ATOM 1508 C C . ARG B 1 12 ? -72.375 39.75 -42.688 1 21.56 12 ARG B C 1
ATOM 1510 O O . ARG B 1 12 ? -71.812 39.5 -41.625 1 21.56 12 ARG B O 1
ATOM 1517 N N . LEU B 1 13 ? -71.75 39.406 -43.906 1 22.8 13 LEU B N 1
ATOM 1518 C CA . LEU B 1 13 ? -71.438 38.344 -44.875 1 22.8 13 LEU B CA 1
ATOM 1519 C C . LEU B 1 13 ? -70.125 37.594 -44.469 1 22.8 13 LEU B C 1
ATOM 1521 O O . LEU B 1 13 ? -69.25 38.188 -43.875 1 22.8 13 LEU B O 1
ATOM 1525 N N . ILE B 1 14 ? -70.125 36.344 -44.781 1 22.92 14 ILE B N 1
ATOM 1526 C CA . ILE B 1 14 ? -69.625 34.969 -44.562 1 22.92 14 ILE B CA 1
ATOM 1527 C C . ILE B 1 14 ? -68.25 34.844 -45.094 1 22.92 14 ILE B C 1
ATOM 1529 O O . ILE B 1 14 ? -67.5 33.969 -44.656 1 22.92 14 ILE B O 1
ATOM 1533 N N . ARG B 1 15 ? -67.562 35.812 -45.875 1 23.39 15 ARG B N 1
ATOM 1534 C CA . ARG B 1 15 ? -66.938 35 -46.938 1 23.39 15 ARG B CA 1
ATOM 1535 C C . ARG B 1 15 ? -65.875 34.062 -46.375 1 23.39 15 ARG B C 1
ATOM 1537 O O . ARG B 1 15 ? -65.188 34.406 -45.438 1 23.39 15 ARG B O 1
ATOM 1544 N N . PRO B 1 16 ? -65.938 32.781 -46.812 1 27.25 16 PRO B N 1
ATOM 1545 C CA . PRO B 1 16 ? -65.25 31.562 -46.406 1 27.25 16 PRO B CA 1
ATOM 1546 C C . PRO B 1 16 ? -63.719 31.594 -46.656 1 27.25 16 PRO B C 1
ATOM 1548 O O . PRO B 1 16 ? -63.281 31.703 -47.812 1 27.25 16 PRO B O 1
ATOM 1551 N N . VAL B 1 17 ? -63 32.656 -46.219 1 24.88 17 VAL B N 1
ATOM 1552 C CA . VAL B 1 17 ? -61.688 32.625 -46.875 1 24.88 17 VAL B CA 1
ATOM 1553 C C . VAL B 1 17 ? -61.031 31.266 -46.688 1 24.88 17 VAL B C 1
ATOM 1555 O O . VAL B 1 17 ? -60.969 30.734 -45.594 1 24.88 17 VAL B O 1
ATOM 1558 N N . VAL B 1 18 ? -60.75 30.562 -47.812 1 23.11 18 VAL B N 1
ATOM 1559 C CA . VAL B 1 18 ? -60.219 29.25 -48.156 1 23.11 18 VAL B CA 1
ATOM 1560 C C . VAL B 1 18 ? -58.812 29.109 -47.594 1 23.11 18 VAL B C 1
ATOM 1562 O O . VAL B 1 18 ? -57.938 29.953 -47.812 1 23.11 18 VAL B O 1
ATOM 1565 N N . VAL B 1 19 ? -58.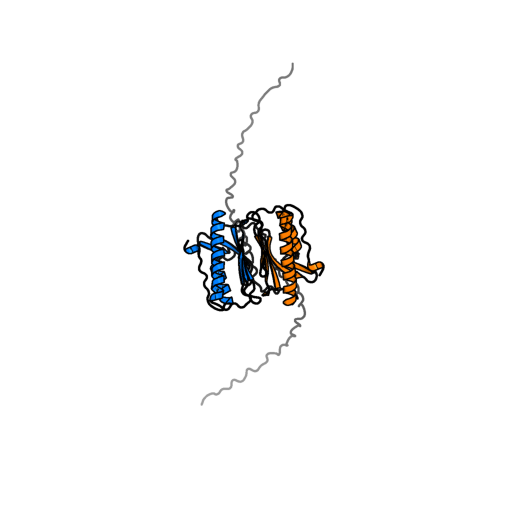688 28.469 -46.5 1 24.56 19 VAL B N 1
ATOM 1566 C CA . VAL B 1 19 ? -57.5 28.141 -45.719 1 24.56 19 VAL B CA 1
ATOM 1567 C C . VAL B 1 19 ? -56.5 27.359 -46.562 1 24.56 19 VAL B C 1
ATOM 1569 O O . VAL B 1 19 ? -56.812 26.266 -47.031 1 24.56 19 VAL B O 1
ATOM 1572 N N . ARG B 1 20 ? -55.875 28.156 -47.469 1 21.14 20 ARG B N 1
ATOM 1573 C CA . ARG B 1 20 ? -54.969 27.422 -48.375 1 21.14 20 ARG B CA 1
ATOM 1574 C C . ARG B 1 20 ? -54.094 26.453 -47.594 1 21.14 20 ARG B C 1
ATOM 1576 O O . ARG B 1 20 ? -53.688 26.734 -46.469 1 21.14 20 ARG B O 1
ATOM 1583 N N . SER B 1 21 ? -53.938 25.234 -48.062 1 24.08 21 SER B N 1
ATOM 1584 C CA . SER B 1 21 ? -53.438 23.922 -47.688 1 24.08 21 SER B CA 1
ATOM 1585 C C . SER B 1 21 ? -51.906 23.938 -47.594 1 24.08 21 SER B C 1
ATOM 1587 O O . SER B 1 21 ? -51.312 22.953 -47.125 1 24.08 21 SER B O 1
ATOM 1589 N N . LEU B 1 22 ? -51.156 25.062 -47.312 1 28.05 22 LEU B N 1
ATOM 1590 C CA . LEU B 1 22 ? -49.844 24.812 -47.906 1 28.05 22 LEU B CA 1
ATOM 1591 C C . LEU B 1 22 ? -49.219 23.562 -47.281 1 28.05 22 LEU B C 1
ATOM 1593 O O . LEU B 1 22 ? -49.5 23.188 -46.156 1 28.05 22 LEU B O 1
ATOM 1597 N N . PRO B 1 23 ? -48.125 22.922 -48.094 1 25.44 23 PRO B N 1
ATOM 1598 C CA . PRO B 1 23 ? -47.562 21.594 -48.281 1 25.44 23 PRO B CA 1
ATOM 1599 C C . PRO B 1 23 ? -46.719 21.141 -47.094 1 25.44 23 PRO B C 1
ATOM 1601 O O . PRO B 1 23 ? -46.344 21.953 -46.25 1 25.44 23 PRO B O 1
ATOM 1604 N N . SER B 1 24 ? -46.344 19.812 -47.125 1 25.59 24 SER B N 1
ATOM 1605 C CA . SER B 1 24 ? -45.844 18.672 -46.406 1 25.59 24 SER B CA 1
ATOM 1606 C C . SER B 1 24 ? -44.375 18.859 -46.031 1 25.59 24 SER B C 1
ATOM 1608 O O . SER B 1 24 ? -43.5 18.812 -46.906 1 25.59 24 SER B O 1
ATOM 1610 N N . ILE B 1 25 ? -43.875 19.922 -45.438 1 27.25 25 ILE B N 1
ATOM 1611 C CA . ILE B 1 25 ? -42.406 20.016 -45.375 1 27.25 25 ILE B CA 1
ATOM 1612 C C . ILE B 1 25 ? -41.844 18.844 -44.562 1 27.25 25 ILE B C 1
ATOM 1614 O O . ILE B 1 25 ? -42 18.781 -43.344 1 27.25 25 ILE B O 1
ATOM 1618 N N . ALA B 1 26 ? -42 17.594 -45 1 21.62 26 ALA B N 1
ATOM 1619 C CA . ALA B 1 26 ? -41.562 16.422 -44.25 1 21.62 26 ALA B CA 1
ATOM 1620 C C . ALA B 1 26 ? -40.062 16.484 -43.938 1 21.62 26 ALA B C 1
ATOM 1622 O O . ALA B 1 26 ? -39.625 16.094 -42.844 1 21.62 26 ALA B O 1
ATOM 1623 N N . SER B 1 27 ? -39.25 16.875 -44.969 1 22.03 27 SER B N 1
ATOM 1624 C CA . SER B 1 27 ? -38.188 15.875 -45.156 1 22.03 27 SER B CA 1
ATOM 1625 C C . SER B 1 27 ? -37.188 15.883 -44 1 22.03 27 SER B C 1
ATOM 1627 O O . SER B 1 27 ? -36.781 14.828 -43.531 1 22.03 27 SER B O 1
ATOM 1629 N N . ASN B 1 28 ? -36.312 16.891 -43.906 1 24.12 28 ASN B N 1
ATOM 1630 C CA . ASN B 1 28 ? -34.875 16.641 -43.906 1 24.12 28 ASN B CA 1
ATOM 1631 C C . ASN B 1 28 ? -34.344 16.359 -42.531 1 24.12 28 ASN B C 1
ATOM 1633 O O . ASN B 1 28 ? -33.906 17.281 -41.812 1 24.12 28 ASN B O 1
ATOM 1637 N N . CYS B 1 29 ? -35.062 15.852 -41.594 1 24.38 29 CYS B N 1
ATOM 1638 C CA . CYS B 1 29 ? -34.469 15.844 -40.25 1 24.38 29 CYS B CA 1
ATOM 1639 C C . CYS B 1 29 ? -33.219 14.961 -40.219 1 24.38 29 CYS B C 1
ATOM 1641 O O . CYS B 1 29 ? -33.25 13.867 -39.656 1 24.38 29 CYS B O 1
ATOM 1643 N N . ARG B 1 30 ? -32.656 14.625 -41.375 1 23.86 30 ARG B N 1
ATOM 1644 C CA . ARG B 1 30 ? -31.719 13.5 -41.312 1 23.86 30 ARG B CA 1
ATOM 1645 C C . ARG B 1 30 ? -30.609 13.773 -40.281 1 23.86 30 ARG B C 1
ATOM 1647 O O . ARG B 1 30 ? -30.078 12.852 -39.688 1 23.86 30 ARG B O 1
ATOM 1654 N N . ASN B 1 31 ? -30.047 14.961 -40.344 1 23.62 31 ASN B N 1
ATOM 1655 C CA . ASN B 1 31 ? -28.609 14.867 -40.156 1 23.62 31 ASN B CA 1
ATOM 1656 C C . ASN B 1 31 ? -28.219 14.68 -38.719 1 23.62 31 ASN B C 1
ATOM 1658 O O . ASN B 1 31 ? -27.688 15.594 -38.062 1 23.62 31 ASN B O 1
ATOM 1662 N N . ILE B 1 32 ? -29.109 14.508 -37.781 1 26.06 32 ILE B N 1
ATOM 1663 C CA . ILE B 1 32 ? -28.641 14.758 -36.438 1 26.06 32 ILE B CA 1
ATOM 1664 C C . ILE B 1 32 ? -27.562 13.742 -36.062 1 26.06 32 ILE B C 1
ATOM 1666 O O . ILE B 1 32 ? -27.125 13.68 -34.906 1 26.06 32 ILE B O 1
ATOM 1670 N N . SER B 1 33 ? -27.281 12.836 -37 1 24.98 33 SER B N 1
ATOM 1671 C CA . SER B 1 33 ? -26.734 11.664 -36.312 1 24.98 33 SER B CA 1
ATOM 1672 C C . SER B 1 33 ? -25.438 11.992 -35.594 1 24.98 33 SER B C 1
ATOM 1674 O O . SER B 1 33 ? -24.953 11.188 -34.781 1 24.98 33 SER B O 1
ATOM 1676 N N . LYS B 1 34 ? -24.562 12.859 -36.094 1 25.61 34 LYS B N 1
ATOM 1677 C CA . LYS B 1 34 ? -23.188 12.484 -35.812 1 25.61 34 LYS B CA 1
ATOM 1678 C C . LYS B 1 34 ? -22.875 12.664 -34.312 1 25.61 34 LYS B C 1
ATOM 1680 O O . LYS B 1 34 ? -22.625 13.781 -33.875 1 25.61 34 LYS B O 1
ATOM 1685 N N . ILE B 1 35 ? -23.781 12.289 -33.438 1 27.14 35 ILE B N 1
ATOM 1686 C CA . ILE B 1 35 ? -23.328 12.43 -32.062 1 27.14 35 ILE B CA 1
ATOM 1687 C C . ILE B 1 35 ? -21.891 11.914 -31.938 1 27.14 35 ILE B C 1
ATOM 1689 O O . ILE B 1 35 ? -21.609 10.773 -32.312 1 27.14 35 ILE B O 1
ATOM 1693 N N . SER B 1 36 ? -20.922 12.875 -32 1 27.44 36 SER B N 1
ATOM 1694 C CA . SER B 1 36 ? -19.484 12.719 -31.766 1 27.44 36 SER B CA 1
ATOM 1695 C C . SER B 1 36 ? -19.234 11.797 -30.578 1 27.44 36 SER B C 1
ATOM 1697 O O . SER B 1 36 ? -19.953 11.844 -29.594 1 27.44 36 SER B O 1
ATOM 1699 N N . GLN B 1 37 ? -18.797 10.539 -30.922 1 26.14 37 GLN B N 1
ATOM 1700 C CA . GLN B 1 37 ? -18.25 9.523 -30.047 1 26.14 37 GLN B CA 1
ATOM 1701 C C . GLN B 1 37 ? -17.375 10.156 -28.969 1 26.14 37 GLN B C 1
ATOM 1703 O O . GLN B 1 37 ? -16.391 10.844 -29.266 1 26.14 37 GLN B O 1
ATOM 1708 N N . VAL B 1 38 ? -18.016 10.68 -27.938 1 28.89 38 VAL B N 1
ATOM 1709 C CA . VAL B 1 38 ? -17.297 11.055 -26.734 1 28.89 38 VAL B CA 1
ATOM 1710 C C . VAL B 1 38 ? -16.188 10.047 -26.453 1 28.89 38 VAL B C 1
ATOM 1712 O O . VAL B 1 38 ? -16.453 8.852 -26.312 1 28.89 38 VAL B O 1
ATOM 1715 N N . GLN B 1 39 ? -15.055 10.266 -27.094 1 27.03 39 GLN B N 1
ATOM 1716 C CA . GLN B 1 39 ? -13.836 9.539 -26.781 1 27.03 39 GLN B CA 1
ATOM 1717 C C . GLN B 1 39 ? -13.734 9.273 -25.281 1 27.03 39 GLN B C 1
ATOM 1719 O O . GLN B 1 39 ? -13.789 10.211 -24.469 1 27.03 39 GLN B O 1
ATOM 1724 N N . ILE B 1 40 ? -14.406 8.281 -24.766 1 28.03 40 ILE B N 1
ATOM 1725 C CA . ILE B 1 40 ? -14.094 7.719 -23.453 1 28.03 40 ILE B CA 1
ATOM 1726 C C . ILE B 1 40 ? -12.602 7.832 -23.188 1 28.03 40 ILE B C 1
ATOM 1728 O O . ILE B 1 40 ? -11.781 7.27 -23.922 1 28.03 40 ILE B O 1
ATOM 1732 N N . ALA B 1 41 ? -12.164 8.961 -22.734 1 27.12 41 ALA B N 1
ATOM 1733 C CA . ALA B 1 41 ? -10.812 9.234 -22.25 1 27.12 41 ALA B CA 1
ATOM 1734 C C . ALA B 1 41 ? -10.234 8.023 -21.516 1 27.12 41 ALA B C 1
ATOM 1736 O O . ALA B 1 41 ? -10.836 7.539 -20.547 1 27.12 41 ALA B O 1
ATOM 1737 N N . ARG B 1 42 ? -9.57 7.113 -22.219 1 26.77 42 ARG B N 1
ATOM 1738 C CA . ARG B 1 42 ? -8.727 6.055 -21.672 1 26.77 42 ARG B CA 1
ATOM 1739 C C . ARG B 1 42 ? -7.945 6.543 -20.469 1 26.77 42 ARG B C 1
ATOM 1741 O O . ARG B 1 42 ? -7.328 7.609 -20.5 1 26.77 42 ARG B O 1
ATOM 1748 N N . TYR B 1 43 ? -8.4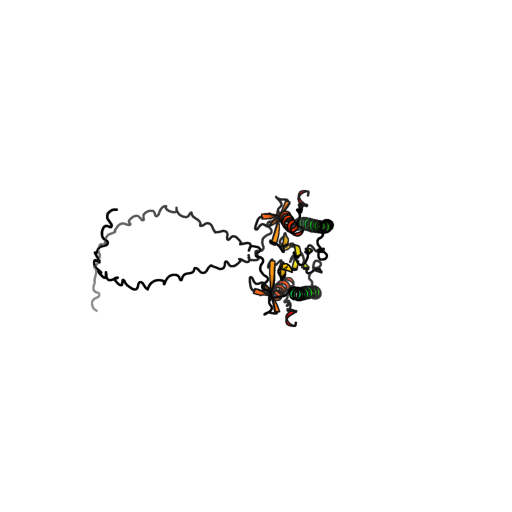3 6.43 -19.266 1 27.5 43 TYR B N 1
ATOM 1749 C CA . TYR B 1 43 ? -7.602 6.586 -18.078 1 27.5 43 TYR B CA 1
ATOM 1750 C C . TYR B 1 43 ? -6.18 6.109 -18.328 1 27.5 43 TYR B C 1
ATOM 1752 O O . TYR B 1 43 ? -5.965 4.984 -18.781 1 27.5 43 TYR B O 1
ATOM 1760 N N . ALA B 1 44 ? -5.355 6.914 -18.938 1 28.06 44 ALA B N 1
ATOM 1761 C CA . ALA B 1 44 ? -3.932 6.68 -19.156 1 28.06 44 ALA B CA 1
ATOM 1762 C C . ALA B 1 44 ? -3.295 6 -17.953 1 28.06 44 ALA B C 1
ATOM 1764 O O . ALA B 1 44 ? -3.266 6.566 -16.859 1 28.06 44 ALA B O 1
ATOM 1765 N N . THR B 1 45 ? -3.518 4.816 -17.719 1 32.31 45 THR B N 1
ATOM 1766 C CA . THR B 1 45 ? -2.582 4.121 -16.844 1 32.31 45 THR B CA 1
ATOM 1767 C C . THR B 1 45 ? -1.144 4.523 -17.156 1 32.31 45 THR B C 1
ATOM 1769 O O . THR B 1 45 ? -0.676 4.355 -18.281 1 32.31 45 THR B O 1
ATOM 1772 N N . LEU B 1 46 ? -0.615 5.547 -16.672 1 31.17 46 LEU B N 1
ATOM 1773 C CA . LEU B 1 46 ? 0.793 5.879 -16.859 1 31.17 46 LEU B CA 1
ATOM 1774 C C . LEU B 1 46 ? 1.647 4.617 -16.891 1 31.17 46 LEU B C 1
ATOM 1776 O O . LEU B 1 46 ? 1.426 3.691 -16.109 1 31.17 46 LEU B O 1
ATOM 1780 N N . PRO B 1 47 ? 2.055 4.289 -17.984 1 31.53 47 PRO B N 1
ATOM 1781 C CA . PRO B 1 47 ? 3.027 3.193 -17.969 1 31.53 47 PRO B CA 1
ATOM 1782 C C . PRO B 1 47 ? 3.992 3.279 -16.797 1 31.53 47 PRO B C 1
ATOM 1784 O O . PRO B 1 47 ? 4.266 4.375 -16.297 1 31.53 47 PRO B O 1
ATOM 1787 N N . ALA B 1 48 ? 4.168 2.189 -16.031 1 37 48 ALA B N 1
ATOM 1788 C CA . ALA B 1 48 ? 5.207 2.09 -15.016 1 37 48 ALA B CA 1
ATOM 1789 C C . ALA B 1 48 ? 6.516 2.705 -15.5 1 37 48 ALA B C 1
ATOM 1791 O O . ALA B 1 48 ? 7.262 2.076 -16.25 1 37 48 ALA B O 1
ATOM 1792 N N . GLU B 1 49 ? 6.477 3.904 -16.141 1 36.28 49 GLU B N 1
ATOM 1793 C CA . GLU B 1 49 ? 7.801 4.445 -16.422 1 36.28 49 GLU B CA 1
ATOM 1794 C C . GLU B 1 49 ? 8.695 4.379 -15.188 1 36.28 49 GLU B C 1
ATOM 1796 O O . GLU B 1 49 ? 8.242 4.637 -14.07 1 36.28 49 GLU B O 1
ATOM 1801 N N . GLN B 1 50 ? 9.68 3.584 -15.148 1 40.75 50 GLN B N 1
ATOM 1802 C CA . GLN B 1 50 ? 10.719 3.711 -14.133 1 40.75 50 GLN B CA 1
ATOM 1803 C C . GLN B 1 50 ? 10.898 5.168 -13.711 1 40.75 50 GLN B C 1
ATOM 1805 O O . GLN B 1 50 ? 11.312 6.004 -14.508 1 40.75 50 GLN B O 1
ATOM 1810 N N . VAL B 1 51 ? 9.836 5.758 -13.109 1 44.38 51 VAL B N 1
ATOM 1811 C CA . VAL B 1 51 ? 9.938 7.137 -12.641 1 44.38 51 VAL B CA 1
ATOM 1812 C C . VAL B 1 51 ? 11.281 7.352 -11.945 1 44.38 51 VAL B C 1
ATOM 1814 O O . VAL B 1 51 ? 11.578 6.707 -10.945 1 44.38 51 VAL B O 1
ATOM 1817 N N . SER B 1 52 ? 12.32 7.535 -12.602 1 45.91 52 SER B N 1
ATOM 1818 C CA . SER B 1 52 ? 13.586 8.008 -12.047 1 45.91 52 SER B CA 1
ATOM 1819 C C . SER B 1 52 ? 13.359 8.922 -10.852 1 45.91 52 SER B C 1
ATOM 1821 O O . SER B 1 52 ? 12.555 9.852 -10.922 1 45.91 52 SER B O 1
ATOM 1823 N N . SER B 1 53 ? 13.422 8.375 -9.664 1 55.09 53 SER B N 1
ATOM 1824 C CA . SER B 1 53 ? 13.414 9.203 -8.461 1 55.09 53 SER B CA 1
ATOM 1825 C C . SER B 1 53 ? 14.266 10.453 -8.641 1 55.09 53 SER B C 1
ATOM 1827 O O . SER B 1 53 ? 15.398 10.375 -9.117 1 55.09 53 SER B O 1
ATOM 1829 N N . TYR B 1 54 ? 13.727 11.531 -8.906 1 58.34 54 TYR B N 1
ATOM 1830 C CA . TYR B 1 54 ? 14.336 12.852 -9 1 58.34 54 TYR B CA 1
ATOM 1831 C C . TYR B 1 54 ? 15.125 13.18 -7.734 1 58.34 54 TYR B C 1
ATOM 1833 O O . TYR B 1 54 ? 15.789 14.211 -7.652 1 58.34 54 TYR B O 1
ATOM 1841 N N . SER B 1 55 ? 15.008 12.148 -6.734 1 64.81 55 SER B N 1
ATOM 1842 C CA . SER B 1 55 ? 15.742 12.547 -5.539 1 64.81 55 SER B CA 1
ATOM 1843 C C . SER B 1 55 ? 17.234 12.305 -5.695 1 64.81 55 SER B C 1
ATOM 1845 O O . SER B 1 55 ? 17.656 11.289 -6.266 1 64.81 55 SER B O 1
ATOM 1847 N N . ASN B 1 56 ? 18.031 13.219 -5.594 1 80.31 56 ASN B N 1
ATOM 1848 C CA . ASN B 1 56 ? 19.484 13.141 -5.598 1 80.31 56 ASN B CA 1
ATOM 1849 C C . ASN B 1 56 ? 20.016 12.453 -4.34 1 80.31 56 ASN B C 1
ATOM 1851 O O . ASN B 1 56 ? 21.203 12.562 -4.012 1 80.31 56 ASN B O 1
ATOM 1855 N N . LEU B 1 57 ? 19.109 11.75 -3.699 1 88.88 57 LEU B N 1
ATOM 1856 C CA . LEU B 1 57 ? 19.578 11.094 -2.48 1 88.88 57 LEU B CA 1
ATOM 1857 C C . LEU B 1 57 ? 20.391 9.844 -2.807 1 88.88 57 LEU B C 1
ATOM 1859 O O . LEU B 1 57 ? 20.031 9.094 -3.723 1 88.88 57 LEU B O 1
ATOM 1863 N N . THR B 1 58 ? 21.469 9.758 -2.016 1 91.88 58 THR B N 1
ATOM 1864 C CA . THR B 1 58 ? 22.156 8.469 -2.031 1 91.88 58 THR B CA 1
ATOM 1865 C C . THR B 1 58 ? 21.281 7.391 -1.381 1 91.88 58 THR B C 1
ATOM 1867 O O . THR B 1 58 ? 20.359 7.703 -0.634 1 91.88 58 THR B O 1
ATOM 1870 N N . PRO B 1 59 ? 21.562 6.121 -1.679 1 93.12 59 PRO B N 1
ATOM 1871 C CA . PRO B 1 59 ? 20.797 5.047 -1.031 1 93.12 59 PRO B CA 1
ATOM 1872 C C . PRO B 1 59 ? 20.828 5.145 0.492 1 93.12 59 PRO B C 1
ATOM 1874 O O . PRO B 1 59 ? 19.812 4.906 1.147 1 93.12 59 PRO B O 1
ATOM 1877 N N . ILE B 1 60 ? 21.906 5.48 1.045 1 94.19 60 ILE B N 1
ATOM 1878 C CA . ILE B 1 60 ? 22.062 5.566 2.494 1 94.19 60 ILE B CA 1
ATOM 1879 C C . ILE B 1 60 ? 21.234 6.734 3.029 1 94.19 60 ILE B C 1
ATOM 1881 O O . ILE B 1 60 ? 20.547 6.602 4.043 1 94.19 60 ILE B O 1
ATOM 1885 N N . GLU B 1 61 ? 21.297 7.848 2.346 1 93.94 61 GLU B N 1
ATOM 1886 C CA . GLU B 1 61 ? 20.5 9.008 2.752 1 93.94 61 GLU B CA 1
ATOM 1887 C C . GLU B 1 61 ? 19 8.719 2.652 1 93.94 61 GLU B C 1
ATOM 1889 O O . GLU B 1 61 ? 18.234 9.102 3.533 1 93.94 61 GLU B O 1
ATOM 1894 N N . PHE B 1 62 ? 18.688 8.078 1.607 1 96.69 62 PHE B N 1
ATOM 1895 C CA . PHE B 1 62 ? 17.297 7.707 1.437 1 96.69 62 PHE B CA 1
ATOM 1896 C C . PHE B 1 62 ? 16.812 6.84 2.596 1 96.69 62 PHE B C 1
ATOM 1898 O O . PHE B 1 62 ? 15.758 7.09 3.168 1 96.69 62 PHE B O 1
ATOM 1905 N N . GLU B 1 63 ? 17.578 5.852 2.881 1 96 63 GLU B N 1
ATOM 1906 C CA . GLU B 1 63 ? 17.219 4.949 3.973 1 96 63 GLU B CA 1
ATOM 1907 C C . GLU B 1 63 ? 17.031 5.715 5.281 1 96 63 GLU B C 1
ATOM 1909 O O . GLU B 1 63 ? 16.062 5.5 6.004 1 96 63 GLU B O 1
ATOM 1914 N N . ARG B 1 64 ? 17.922 6.574 5.531 1 95.19 64 ARG B N 1
ATOM 1915 C CA . ARG B 1 64 ? 17.859 7.344 6.77 1 95.19 64 ARG B CA 1
ATOM 1916 C C . ARG B 1 64 ? 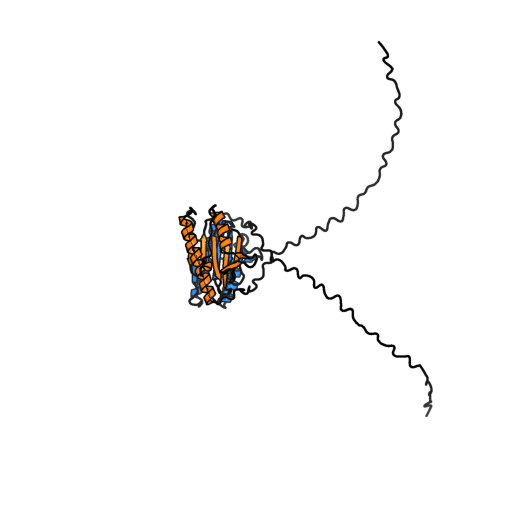16.625 8.227 6.816 1 95.19 64 ARG B C 1
ATOM 1918 O O . ARG B 1 64 ? 15.867 8.195 7.789 1 95.19 64 ARG B O 1
ATOM 1925 N N . GLN B 1 65 ? 16.359 9 5.75 1 96 65 GLN B N 1
ATOM 1926 C CA . GLN B 1 65 ? 15.25 9.938 5.715 1 96 65 GLN B CA 1
ATOM 1927 C C . GLN B 1 65 ? 13.906 9.211 5.723 1 96 65 GLN B C 1
ATOM 1929 O O . GLN B 1 65 ? 12.969 9.633 6.402 1 96 65 GLN B O 1
ATOM 1934 N N . SER B 1 66 ? 13.828 8.188 4.949 1 97.69 66 SER B N 1
ATOM 1935 C CA . SER B 1 66 ? 12.578 7.441 4.883 1 97.69 66 SER B CA 1
ATOM 1936 C C . SER B 1 66 ? 12.281 6.742 6.207 1 97.69 66 SER B C 1
ATOM 1938 O O . SER B 1 66 ? 11.148 6.773 6.688 1 97.69 66 SER B O 1
ATOM 1940 N N . GLU B 1 67 ? 13.312 6.156 6.812 1 97.31 67 GLU B N 1
ATOM 1941 C CA . GLU B 1 67 ? 13.133 5.5 8.102 1 97.31 67 GLU B CA 1
ATOM 1942 C C . GLU B 1 67 ? 12.719 6.5 9.18 1 97.31 67 GLU B C 1
ATOM 1944 O O . GLU B 1 67 ? 11.805 6.238 9.961 1 97.31 67 GLU B O 1
ATOM 1949 N N . HIS B 1 68 ? 13.367 7.547 9.227 1 97.06 68 HIS B N 1
ATOM 1950 C CA . HIS B 1 68 ? 13.023 8.586 10.188 1 97.06 68 HIS B CA 1
ATOM 1951 C C . HIS B 1 68 ? 11.578 9.039 10.016 1 97.06 68 HIS B C 1
ATOM 1953 O O . HIS B 1 68 ? 10.844 9.164 11 1 97.06 68 HIS B O 1
ATOM 1959 N N . THR B 1 69 ? 11.18 9.219 8.852 1 98.38 69 THR B N 1
ATOM 1960 C CA . THR B 1 69 ? 9.836 9.68 8.531 1 98.38 69 THR B CA 1
ATOM 1961 C C . THR B 1 69 ? 8.789 8.656 8.961 1 98.38 69 THR B C 1
ATOM 1963 O O . THR B 1 69 ? 7.836 9 9.664 1 98.38 69 THR B O 1
ATOM 1966 N N . LEU B 1 70 ? 8.977 7.426 8.57 1 98.75 70 LEU B N 1
ATOM 1967 C CA . LEU B 1 70 ? 7.973 6.398 8.852 1 98.75 70 LEU B CA 1
ATOM 1968 C C . LEU B 1 70 ? 7.906 6.086 10.336 1 98.75 70 LEU B C 1
ATOM 1970 O O . LEU B 1 70 ? 6.828 5.828 10.875 1 98.75 70 LEU B O 1
ATOM 1974 N N . GLN B 1 71 ? 9.039 6.133 10.969 1 98.31 71 GLN B N 1
ATOM 1975 C CA . GLN B 1 71 ? 9.047 5.957 12.414 1 98.31 71 GLN B CA 1
ATOM 1976 C C . GLN B 1 71 ? 8.312 7.102 13.109 1 98.31 71 GLN B C 1
ATOM 1978 O O . GLN B 1 71 ? 7.559 6.879 14.062 1 98.31 71 GLN B O 1
ATOM 1983 N N . PHE B 1 72 ? 8.617 8.258 12.688 1 98.56 72 PHE B N 1
ATOM 1984 C CA . PHE B 1 72 ? 7.926 9.414 13.242 1 98.56 72 PHE B CA 1
ATOM 1985 C C . PHE B 1 72 ? 6.418 9.273 13.078 1 98.56 72 PHE B C 1
ATOM 1987 O O . PHE B 1 72 ? 5.66 9.484 14.023 1 98.56 72 PHE B O 1
ATOM 1994 N N . LEU B 1 73 ? 5.969 8.938 11.875 1 98.81 73 LEU B N 1
ATOM 1995 C CA . LEU B 1 73 ? 4.547 8.797 11.602 1 98.81 73 LEU B CA 1
ATOM 1996 C C . LEU B 1 73 ? 3.938 7.672 12.438 1 98.81 73 LEU B C 1
ATOM 1998 O O . LEU B 1 73 ? 2.793 7.773 12.883 1 98.81 73 LEU B O 1
ATOM 2002 N N . ASN B 1 74 ? 4.723 6.605 12.602 1 98.75 74 ASN B N 1
ATOM 2003 C CA . ASN B 1 74 ? 4.273 5.535 13.484 1 98.75 74 ASN B CA 1
ATOM 2004 C C . ASN B 1 74 ? 3.996 6.055 14.891 1 98.75 74 ASN B C 1
ATOM 2006 O O . ASN B 1 74 ? 2.92 5.816 15.445 1 98.75 74 ASN B O 1
ATOM 2010 N N . THR B 1 75 ? 4.902 6.754 15.469 1 98.38 75 THR B N 1
ATOM 2011 C CA . THR B 1 75 ? 4.758 7.312 16.812 1 98.38 75 THR B CA 1
ATOM 2012 C C . THR B 1 75 ? 3.605 8.312 16.859 1 98.38 75 THR B C 1
ATOM 2014 O O . THR B 1 75 ? 2.805 8.297 17.797 1 98.38 75 THR B O 1
ATOM 2017 N N . PHE B 1 76 ? 3.537 9.094 15.859 1 98.69 76 PHE B N 1
ATOM 2018 C CA . PHE B 1 76 ? 2.471 10.086 15.789 1 98.69 76 PHE B CA 1
ATOM 2019 C C . PHE B 1 76 ? 1.103 9.422 15.836 1 98.69 76 PHE B C 1
ATOM 2021 O O . PHE B 1 76 ? 0.223 9.844 16.594 1 98.69 76 PHE B O 1
ATOM 2028 N N . MET B 1 77 ? 0.917 8.383 15.086 1 98.62 77 MET B N 1
ATOM 2029 C CA . MET B 1 77 ? -0.366 7.688 15.008 1 98.62 77 MET B CA 1
ATOM 2030 C C . MET B 1 77 ? -0.691 6.992 16.328 1 98.62 77 MET B C 1
ATOM 2032 O O . MET B 1 77 ? -1.852 6.945 16.734 1 98.62 77 MET B O 1
ATOM 2036 N N . GLU B 1 78 ? 0.322 6.406 16.875 1 97.81 78 GLU B N 1
ATOM 2037 C CA . GLU B 1 78 ? 0.116 5.816 18.188 1 97.81 78 GLU B CA 1
ATOM 2038 C C . GLU B 1 78 ? -0.374 6.859 19.188 1 97.81 78 GLU B C 1
ATOM 2040 O O . GLU B 1 78 ? -1.309 6.605 19.953 1 97.81 78 GLU B O 1
ATOM 2045 N N . ASP B 1 79 ? 0.219 8.023 19.172 1 97.81 79 ASP B N 1
ATOM 2046 C CA . ASP B 1 79 ? -0.162 9.102 20.078 1 97.81 79 ASP B CA 1
ATOM 2047 C C . ASP B 1 79 ? -1.566 9.609 19.75 1 97.81 79 ASP B C 1
ATOM 2049 O O . ASP B 1 79 ? -2.277 10.086 20.641 1 97.81 79 ASP B O 1
ATOM 2053 N N . LEU B 1 80 ? -1.911 9.586 18.531 1 97.94 80 LEU B N 1
ATOM 2054 C CA . LEU B 1 80 ? -3.232 10.016 18.078 1 97.94 80 LEU B CA 1
ATOM 2055 C C . LEU B 1 80 ? -4.328 9.258 18.828 1 97.94 80 LEU B C 1
ATOM 2057 O O . LEU B 1 80 ? -5.348 9.844 19.203 1 97.94 80 LEU B O 1
ATOM 2061 N N . SER B 1 81 ? -4.125 7.973 19.016 1 95.44 81 SER B N 1
ATOM 2062 C CA . SER B 1 81 ? -5.117 7.121 19.656 1 95.44 81 SER B CA 1
ATOM 2063 C C . SER B 1 81 ? -5.281 7.488 21.125 1 95.44 81 SER B C 1
ATOM 2065 O O . SER B 1 81 ? -6.281 7.133 21.75 1 95.44 81 SER B O 1
ATOM 2067 N N . ASP B 1 82 ? -4.297 8.086 21.75 1 96 82 ASP B N 1
ATOM 2068 C CA . ASP B 1 82 ? -4.387 8.578 23.125 1 96 82 ASP B CA 1
ATOM 2069 C C . ASP B 1 82 ? -5.254 9.828 23.203 1 96 82 ASP B C 1
ATOM 2071 O O . ASP B 1 82 ? -5.84 10.117 24.25 1 96 82 ASP B O 1
ATOM 2075 N N . LYS B 1 83 ? -5.316 10.516 22.125 1 96.88 83 LYS B N 1
ATOM 2076 C CA . LYS B 1 83 ? -5.969 11.82 22.109 1 96.88 83 LYS B CA 1
ATOM 2077 C C . LYS B 1 83 ? -7.406 11.719 21.609 1 96.88 83 LYS B C 1
ATOM 2079 O O . LYS B 1 83 ? -8.258 12.531 21.969 1 96.88 83 LYS B O 1
ATOM 2084 N N . PHE B 1 84 ? -7.648 10.758 20.781 1 97.69 84 PHE B N 1
ATOM 2085 C CA . PHE B 1 84 ? -8.969 10.609 20.188 1 97.69 84 PHE B CA 1
ATOM 2086 C C . PHE B 1 84 ? -9.492 9.188 20.375 1 97.69 84 PHE B C 1
ATOM 2088 O O . PHE B 1 84 ? -8.711 8.242 20.484 1 97.69 84 PHE B O 1
ATOM 2095 N N .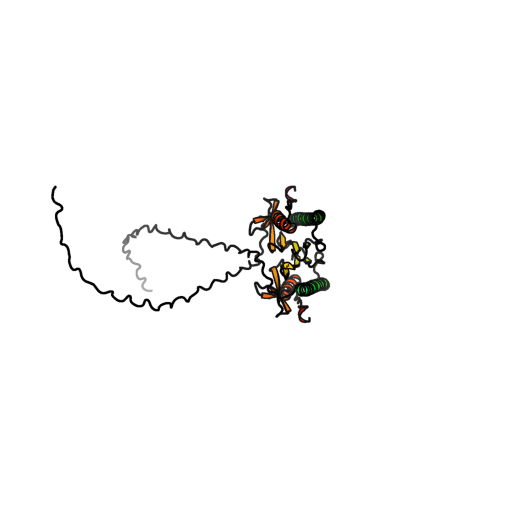 ASP B 1 85 ? -10.828 9.102 20.469 1 96.81 85 ASP B N 1
ATOM 2096 C CA . ASP B 1 85 ? -11.453 7.781 20.422 1 96.81 85 ASP B CA 1
ATOM 2097 C C . ASP B 1 85 ? -11.562 7.273 18.984 1 96.81 85 ASP B C 1
ATOM 2099 O O . ASP B 1 85 ? -12.469 7.672 18.25 1 96.81 85 ASP B O 1
ATOM 2103 N N . LEU B 1 86 ? -10.703 6.453 18.609 1 96.88 86 LEU B N 1
ATOM 2104 C CA . LEU B 1 86 ? -10.617 6 17.234 1 96.88 86 LEU B CA 1
ATOM 2105 C C . LEU B 1 86 ? -11.273 4.633 17.062 1 96.88 86 LEU B C 1
ATOM 2107 O O . LEU B 1 86 ? -11.188 4.027 15.992 1 96.88 86 LEU B O 1
ATOM 2111 N N . GLY B 1 87 ? -11.906 4.168 18.125 1 94.75 87 GLY B N 1
ATOM 2112 C CA . GLY B 1 87 ? -12.664 2.928 18.062 1 94.75 87 GLY B CA 1
ATOM 2113 C C . GLY B 1 87 ? -11.82 1.696 18.328 1 94.75 87 GLY B C 1
ATOM 2114 O O . GLY B 1 87 ? -10.594 1.771 18.344 1 94.75 87 GLY B O 1
ATOM 2115 N N . THR B 1 88 ? -12.445 0.496 18.422 1 94.75 88 THR B N 1
ATOM 2116 C CA . THR B 1 88 ? -11.797 -0.746 18.812 1 94.75 88 THR B CA 1
ATOM 2117 C C . THR B 1 88 ? -11.016 -1.346 17.656 1 94.75 88 THR B C 1
ATOM 2119 O O . THR B 1 88 ? -10.148 -2.205 17.859 1 94.75 88 THR B O 1
ATOM 2122 N N . HIS B 1 89 ? -11.289 -0.843 16.438 1 95.19 89 HIS B N 1
ATOM 2123 C CA . HIS B 1 89 ? -10.648 -1.456 15.273 1 95.19 89 HIS B CA 1
ATOM 2124 C C . HIS B 1 89 ? -9.453 -0.631 14.805 1 95.19 89 HIS B C 1
ATOM 2126 O O . HIS B 1 89 ? -8.766 -1.012 13.859 1 95.19 89 HIS B O 1
ATOM 2132 N N . PHE B 1 90 ? -9.258 0.471 15.508 1 98 90 PHE B N 1
ATOM 2133 C CA . PHE B 1 90 ? -8.055 1.237 15.203 1 98 90 PHE B CA 1
ATOM 2134 C C . PHE B 1 90 ? -6.801 0.431 15.531 1 98 90 PHE B C 1
ATOM 2136 O O . PHE B 1 90 ? -6.723 -0.207 16.578 1 98 90 PHE B O 1
ATOM 2143 N N . ASP B 1 91 ? -5.848 0.435 14.602 1 98.06 91 ASP B N 1
ATOM 2144 C CA . ASP B 1 91 ? -4.602 -0.293 14.812 1 98.06 91 ASP B CA 1
ATOM 2145 C C . ASP B 1 91 ? -3.463 0.323 14 1 98.06 91 ASP B C 1
ATOM 2147 O O . ASP B 1 91 ? -3.666 0.746 12.859 1 98.06 91 ASP B O 1
ATOM 2151 N N . VAL B 1 92 ? -2.311 0.388 14.625 1 98.38 92 VAL B N 1
ATOM 2152 C CA . VAL B 1 92 ? -1.104 0.887 13.969 1 98.38 92 VAL B CA 1
ATOM 2153 C C . VAL B 1 92 ? -0.006 -0.171 14.039 1 98.38 92 VAL B C 1
ATOM 2155 O O . VAL B 1 92 ? 0.218 -0.776 15.086 1 98.38 92 VAL B O 1
ATOM 2158 N N . SER B 1 93 ? 0.642 -0.398 12.922 1 97.75 93 SER B N 1
ATOM 2159 C CA . SER B 1 93 ? 1.771 -1.321 12.898 1 97.75 93 SER B CA 1
ATOM 2160 C C . SER B 1 93 ? 2.873 -0.823 11.969 1 97.75 93 SER B C 1
ATOM 2162 O O . SER B 1 93 ? 2.592 -0.284 10.898 1 97.75 93 SER B O 1
ATOM 2164 N N . TYR B 1 94 ? 4.07 -0.985 12.445 1 97.81 94 TYR B N 1
ATOM 2165 C CA . TYR B 1 94 ? 5.23 -0.639 11.641 1 97.81 94 TYR B CA 1
ATOM 2166 C C . TYR B 1 94 ? 6.273 -1.752 11.672 1 97.81 94 TYR B C 1
ATOM 2168 O O . TYR B 1 94 ? 6.766 -2.117 12.742 1 97.81 94 TYR B O 1
ATOM 2176 N N . ALA B 1 95 ? 6.582 -2.289 10.547 1 95.5 95 ALA B N 1
ATOM 2177 C CA . ALA B 1 95 ? 7.598 -3.33 10.43 1 95.5 95 ALA B CA 1
ATOM 2178 C C . ALA B 1 95 ? 8.172 -3.383 9.016 1 95.5 95 ALA B C 1
ATOM 2180 O O . ALA B 1 95 ? 7.438 -3.238 8.039 1 95.5 95 ALA B O 1
ATOM 2181 N N . ASN B 1 96 ? 9.492 -3.436 8.945 1 93.56 96 ASN B N 1
ATOM 2182 C CA . ASN B 1 96 ? 10.188 -3.67 7.684 1 93.56 96 ASN B CA 1
ATOM 2183 C C . ASN B 1 96 ? 9.898 -2.574 6.664 1 93.56 96 ASN B C 1
ATOM 2185 O O . ASN B 1 96 ? 9.656 -2.861 5.488 1 93.56 96 ASN B O 1
ATOM 2189 N N . GLY B 1 97 ? 9.742 -1.411 7.145 1 97.06 97 GLY B N 1
ATOM 2190 C CA . GLY B 1 97 ? 9.586 -0.258 6.273 1 97.06 97 GLY B CA 1
ATOM 2191 C C . GLY B 1 97 ? 8.164 -0.062 5.793 1 97.06 97 GLY B C 1
ATOM 2192 O O . GLY B 1 97 ? 7.914 0.699 4.855 1 97.06 97 GLY B O 1
ATOM 2193 N N . VAL B 1 98 ? 7.211 -0.771 6.387 1 98.62 98 VAL B N 1
ATOM 2194 C CA . VAL B 1 98 ? 5.801 -0.648 6.039 1 98.62 98 VAL B CA 1
ATOM 2195 C C . VAL B 1 98 ? 5.004 -0.188 7.258 1 98.62 98 VAL B C 1
ATOM 2197 O O . VAL B 1 98 ? 5.008 -0.854 8.297 1 98.62 98 VAL B O 1
ATOM 2200 N N . LEU B 1 99 ? 4.398 0.971 7.133 1 98.88 99 LEU B N 1
ATOM 2201 C CA . LEU B 1 99 ? 3.5 1.495 8.156 1 98.88 99 LEU B CA 1
ATOM 2202 C C . LEU B 1 99 ? 2.043 1.28 7.754 1 98.88 99 LEU B C 1
ATOM 2204 O O . LEU B 1 99 ? 1.634 1.658 6.656 1 98.88 99 LEU B O 1
ATOM 2208 N N . SER B 1 100 ? 1.27 0.652 8.555 1 98.81 100 SER B N 1
ATOM 2209 C CA . SER B 1 100 ? -0.164 0.495 8.336 1 98.81 100 SER B CA 1
ATOM 2210 C C . SER B 1 100 ? -0.974 1.121 9.461 1 98.81 100 SER B C 1
ATOM 2212 O O . SER B 1 100 ? -0.664 0.923 10.641 1 98.81 100 SER B O 1
ATOM 2214 N N . VAL B 1 101 ? -1.926 1.839 9.086 1 98.81 101 VAL B N 1
ATOM 2215 C CA . VAL B 1 101 ? -2.842 2.463 10.039 1 98.81 101 VAL B CA 1
ATOM 2216 C C . VAL B 1 101 ? -4.285 2.137 9.648 1 98.81 101 VAL B C 1
ATOM 2218 O O . VAL B 1 101 ? -4.812 2.68 8.68 1 98.81 101 VAL B O 1
ATOM 2221 N N . ALA B 1 102 ? -4.895 1.294 10.43 1 98.5 102 ALA B N 1
ATOM 2222 C CA . ALA B 1 102 ? -6.293 0.933 10.211 1 98.5 102 ALA B CA 1
ATOM 2223 C C . ALA B 1 102 ? -7.223 1.813 11.039 1 98.5 102 ALA B C 1
ATOM 2225 O O . ALA B 1 102 ? -7.148 1.82 12.273 1 98.5 102 ALA B O 1
ATOM 2226 N N . PHE B 1 103 ? -8.125 2.52 10.398 1 98.19 103 PHE B N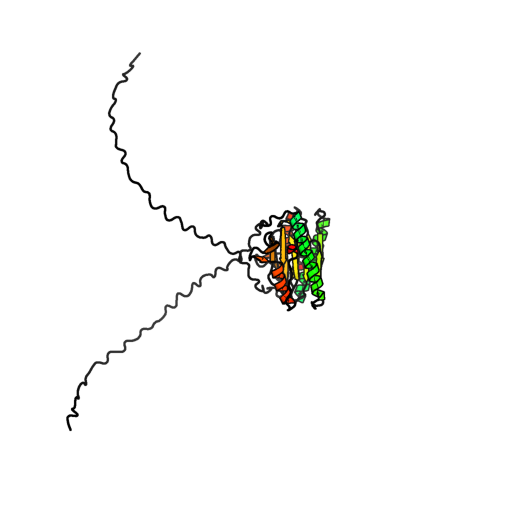 1
ATOM 2227 C CA . PHE B 1 103 ? -9.062 3.398 11.086 1 98.19 103 PHE B CA 1
ATOM 2228 C C . PHE B 1 103 ? -10.438 2.758 11.172 1 98.19 103 PHE B C 1
ATOM 2230 O O . PHE B 1 103 ? -11.422 3.43 11.492 1 98.19 103 PHE B O 1
ATOM 2237 N N . GLY B 1 104 ? -10.492 1.459 10.859 1 95.31 104 GLY B N 1
ATOM 2238 C CA . GLY B 1 104 ? -11.758 0.752 10.891 1 95.31 104 GLY B CA 1
ATOM 2239 C C . GLY B 1 104 ? -12.43 0.676 9.531 1 95.31 104 GLY B C 1
ATOM 2240 O O . GLY B 1 104 ? -11.945 1.257 8.562 1 95.31 104 GLY B O 1
ATOM 2241 N N . SER B 1 105 ? -13.602 0.001 9.469 1 94.12 105 SER B N 1
ATOM 2242 C CA . SER B 1 105 ? -14.258 -0.333 8.211 1 94.12 105 SER B CA 1
ATOM 2243 C C . SER B 1 105 ? -14.836 0.91 7.543 1 94.12 105 SER B C 1
ATOM 2245 O O . SER B 1 105 ? -15.008 0.938 6.324 1 94.12 105 SER B O 1
ATOM 2247 N N . ALA B 1 106 ? -15.078 1.902 8.297 1 95.19 106 ALA B N 1
ATOM 2248 C CA . ALA B 1 106 ? -15.703 3.107 7.746 1 95.19 106 ALA B CA 1
ATOM 2249 C C . ALA B 1 106 ? -14.68 3.953 6.992 1 95.19 106 ALA B C 1
ATOM 2251 O O . ALA B 1 106 ? -15 4.566 5.973 1 95.19 106 ALA B O 1
ATOM 2252 N N . TYR B 1 107 ? -13.422 3.943 7.434 1 97.69 107 TYR B N 1
ATOM 2253 C CA . TYR B 1 107 ? -12.438 4.875 6.887 1 97.69 107 TYR B CA 1
ATOM 2254 C C . TYR B 1 107 ? -11.352 4.133 6.125 1 97.69 107 TYR B C 1
ATOM 2256 O O . TYR B 1 107 ? -10.664 4.719 5.281 1 97.69 107 TYR B O 1
ATOM 2264 N N . GLY B 1 108 ? -11.156 2.879 6.512 1 97.88 108 GLY B N 1
ATOM 2265 C CA . GLY B 1 108 ? -10.203 2.072 5.766 1 97.88 108 GLY B CA 1
ATOM 2266 C C . GLY B 1 108 ? -8.805 2.102 6.355 1 97.88 108 GLY B C 1
ATOM 2267 O O . GLY B 1 108 ? -8.625 2.451 7.523 1 97.88 108 GLY B O 1
ATOM 2268 N N . THR B 1 109 ? -7.84 1.584 5.582 1 98.75 109 THR B N 1
ATOM 2269 C CA . THR B 1 109 ? -6.473 1.391 6.051 1 98.75 109 THR B CA 1
ATOM 2270 C C . THR B 1 109 ? -5.492 2.209 5.211 1 98.75 109 THR B C 1
ATOM 2272 O O . THR B 1 109 ? -5.477 2.098 3.984 1 98.75 109 THR B O 1
ATOM 2275 N N . TYR B 1 110 ? -4.742 3.107 5.871 1 98.88 110 TYR B N 1
ATOM 2276 C CA . TYR B 1 110 ? -3.611 3.785 5.246 1 98.88 110 TYR B CA 1
ATOM 2277 C C . TYR B 1 110 ? -2.365 2.908 5.277 1 98.88 110 TYR B C 1
ATOM 2279 O O . TYR B 1 110 ? -2.072 2.27 6.289 1 98.88 110 TYR B O 1
ATOM 2287 N N . VAL B 1 111 ? -1.68 2.867 4.16 1 98.94 111 VAL B N 1
ATOM 2288 C CA . VAL B 1 111 ? -0.404 2.16 4.109 1 98.94 111 VAL B CA 1
ATOM 2289 C C . VAL B 1 111 ? 0.674 3.076 3.535 1 98.94 111 VAL B C 1
ATOM 2291 O O . VAL B 1 111 ? 0.461 3.729 2.51 1 98.94 111 VAL B O 1
ATOM 2294 N N . LEU B 1 112 ? 1.764 3.232 4.211 1 98.94 112 LEU B N 1
ATOM 2295 C CA . LEU B 1 112 ? 2.975 3.898 3.742 1 98.94 112 LEU B CA 1
ATOM 2296 C C . LEU B 1 112 ? 4.16 2.938 3.746 1 98.94 112 LEU B C 1
ATOM 2298 O O . LEU B 1 112 ? 4.352 2.186 4.703 1 98.94 112 LEU B O 1
ATOM 2302 N N . ASN B 1 113 ? 4.883 2.941 2.67 1 98.69 113 ASN B N 1
ATOM 2303 C CA . ASN B 1 113 ? 6.043 2.059 2.664 1 98.69 113 ASN B CA 1
ATOM 2304 C C . ASN B 1 113 ? 7.195 2.652 1.855 1 98.69 113 ASN B C 1
ATOM 2306 O O . ASN B 1 113 ? 6.977 3.492 0.981 1 98.69 113 ASN B O 1
ATOM 2310 N N . LYS B 1 114 ? 8.344 2.295 2.225 1 97.81 114 LYS B N 1
ATOM 2311 C CA . LYS B 1 114 ? 9.516 2.678 1.441 1 97.81 114 LYS B CA 1
ATOM 2312 C C . LYS B 1 114 ? 9.695 1.767 0.23 1 97.81 114 LYS B C 1
ATOM 2314 O O . LYS B 1 114 ? 9.602 0.543 0.349 1 97.81 114 LYS B O 1
ATOM 2319 N N . GLN B 1 115 ? 9.898 2.371 -0.875 1 97.44 115 GLN B N 1
ATOM 2320 C CA . GLN B 1 115 ? 10.305 1.664 -2.084 1 97.44 115 GLN B CA 1
ATOM 2321 C C . GLN B 1 115 ? 11.727 2.027 -2.482 1 97.44 115 GLN B C 1
ATOM 2323 O O . GLN B 1 115 ? 11.945 2.986 -3.227 1 97.44 115 GLN B O 1
ATOM 2328 N N . THR B 1 116 ? 12.664 1.22 -2.033 1 96.06 116 THR B N 1
ATOM 2329 C CA . THR B 1 116 ? 14.086 1.515 -2.117 1 96.06 116 THR B CA 1
ATOM 2330 C C . THR B 1 116 ? 14.539 1.588 -3.572 1 96.06 116 THR B C 1
ATOM 2332 O O . THR B 1 116 ? 15.305 2.482 -3.945 1 96.06 116 THR B O 1
ATOM 2335 N N . PRO B 1 117 ? 14.078 0.708 -4.477 1 95.06 117 PRO B N 1
ATOM 2336 C CA . PRO B 1 117 ? 14.578 0.8 -5.848 1 95.06 117 PRO B CA 1
ATOM 2337 C C . PRO B 1 117 ? 14.305 2.16 -6.488 1 95.06 117 PRO B C 1
ATOM 2339 O O . PRO B 1 117 ? 15.109 2.645 -7.285 1 95.06 117 PRO B O 1
ATOM 2342 N N . ASN B 1 118 ? 13.164 2.75 -6.062 1 94.75 118 ASN B N 1
ATOM 2343 C CA . ASN B 1 118 ? 12.773 4.023 -6.656 1 94.75 118 ASN B CA 1
ATOM 2344 C C . ASN B 1 118 ? 13.102 5.195 -5.73 1 94.75 118 ASN B C 1
ATOM 2346 O O . ASN B 1 118 ? 12.883 6.355 -6.086 1 94.75 118 ASN B O 1
ATOM 2350 N N . LYS B 1 119 ? 13.57 4.852 -4.562 1 96.94 119 LYS B N 1
ATOM 2351 C CA . LYS B 1 119 ? 13.844 5.832 -3.518 1 96.94 119 LYS B CA 1
ATOM 2352 C C . LYS B 1 119 ? 12.625 6.719 -3.262 1 96.94 119 LYS B C 1
ATOM 2354 O O . LYS B 1 119 ? 12.742 7.945 -3.238 1 96.94 119 LYS B O 1
ATOM 2359 N N . GLN B 1 120 ? 11.508 6.09 -3.045 1 97.94 120 GLN B N 1
ATOM 2360 C CA . GLN B 1 120 ? 10.242 6.781 -2.814 1 97.94 120 GLN B CA 1
ATOM 2361 C C . GLN B 1 120 ? 9.523 6.223 -1.588 1 97.94 120 GLN B C 1
ATOM 2363 O O . GLN B 1 120 ? 9.781 5.086 -1.178 1 97.94 120 GLN B O 1
ATOM 2368 N N . ILE B 1 121 ? 8.68 7.051 -1.056 1 98.69 121 ILE B N 1
ATOM 2369 C CA . ILE B 1 121 ? 7.66 6.582 -0.129 1 98.69 121 ILE B CA 1
ATOM 2370 C C . ILE B 1 121 ? 6.309 6.512 -0.842 1 98.69 121 ILE B C 1
ATOM 2372 O O . ILE B 1 121 ? 5.898 7.469 -1.501 1 98.69 121 ILE B O 1
ATOM 2376 N N . TRP B 1 122 ? 5.723 5.363 -0.802 1 98.88 122 TRP B N 1
ATOM 2377 C CA . TRP B 1 122 ? 4.41 5.191 -1.414 1 98.88 122 TRP B CA 1
ATOM 2378 C C . TRP B 1 122 ? 3.309 5.25 -0.362 1 98.88 122 TRP B C 1
ATOM 2380 O O . TRP B 1 122 ? 3.506 4.82 0.777 1 98.88 122 TRP B O 1
ATOM 2390 N N . LEU B 1 123 ? 2.234 5.84 -0.772 1 98.88 123 LEU B N 1
ATOM 2391 C CA . LEU B 1 123 ? 1.056 5.957 0.08 1 98.88 123 LEU B CA 1
ATOM 2392 C C . LEU B 1 123 ? -0.159 5.316 -0.582 1 98.88 123 LEU B C 1
ATOM 2394 O O . LEU B 1 123 ? -0.413 5.535 -1.769 1 98.88 123 LEU B O 1
ATOM 2398 N N . SER B 1 124 ? -0.792 4.484 0.128 1 98.69 124 SER B N 1
ATOM 2399 C CA . SER B 1 124 ? -2.162 4.086 -0.171 1 98.69 124 SER B CA 1
ATOM 2400 C C . SER B 1 124 ? -3.154 4.758 0.773 1 98.69 124 SER B C 1
ATOM 2402 O O . SER B 1 124 ? -3.234 4.402 1.951 1 98.69 124 SER B O 1
ATOM 2404 N N . SER B 1 125 ? -3.861 5.672 0.241 1 98.81 125 SER B N 1
ATOM 2405 C CA . SER B 1 125 ? -4.875 6.398 0.998 1 98.81 125 SER B CA 1
ATOM 2406 C C . SER B 1 125 ? -6.281 6.004 0.563 1 98.81 125 SER B C 1
ATOM 2408 O O . SER B 1 125 ? -6.621 6.098 -0.618 1 98.81 125 SER B O 1
ATOM 2410 N N . PRO B 1 126 ? -7.086 5.598 1.538 1 98.19 126 PRO B N 1
ATOM 2411 C CA . PRO B 1 126 ? -8.469 5.305 1.151 1 98.19 126 PRO B CA 1
ATOM 2412 C C . PRO B 1 126 ? -9.227 6.551 0.697 1 98.19 126 PRO B C 1
ATOM 2414 O O . PRO B 1 126 ? -10.281 6.438 0.062 1 98.19 126 PRO B O 1
ATOM 2417 N N . LYS B 1 127 ? -8.688 7.691 0.977 1 98.06 127 LYS B N 1
ATOM 2418 C CA . LYS B 1 127 ? -9.383 8.938 0.655 1 98.06 127 LYS B CA 1
ATOM 2419 C C . LYS B 1 127 ? -8.93 9.492 -0.691 1 98.06 127 LYS B C 1
ATOM 2421 O O . LYS B 1 127 ? -9.75 9.867 -1.524 1 98.06 127 LYS B O 1
ATOM 2426 N N . SER B 1 128 ? -7.598 9.492 -0.916 1 98 128 SER B N 1
ATOM 2427 C CA . SER B 1 128 ? -7.129 10.203 -2.102 1 98 128 SER B CA 1
ATOM 2428 C C . SER B 1 128 ? -6.41 9.258 -3.062 1 98 128 SER B C 1
ATOM 2430 O O . SER B 1 128 ? -5.945 9.68 -4.121 1 98 128 SER B O 1
ATOM 2432 N N . GLY B 1 129 ? -6.332 7.98 -2.652 1 97.06 129 GLY B N 1
ATOM 2433 C CA . GLY B 1 129 ? -5.758 7 -3.559 1 97.06 129 GLY B CA 1
ATOM 2434 C C . GLY B 1 129 ? -4.25 6.875 -3.426 1 97.06 129 GLY B C 1
ATOM 2435 O O . GLY B 1 129 ? -3.658 7.418 -2.49 1 97.06 129 GLY B O 1
ATOM 2436 N N . PRO B 1 130 ? -3.705 6.105 -4.359 1 97.75 130 PRO B N 1
ATOM 2437 C CA . PRO B 1 130 ? -2.26 5.875 -4.305 1 97.75 130 PRO B CA 1
ATOM 2438 C C . PRO B 1 130 ? -1.45 7.098 -4.727 1 97.75 130 PRO B C 1
ATOM 2440 O O . PRO B 1 130 ? -1.858 7.832 -5.633 1 97.75 130 PRO B O 1
ATOM 2443 N N . LYS B 1 131 ? -0.33 7.289 -4.012 1 98.19 131 LYS B N 1
ATOM 2444 C CA . LYS B 1 131 ? 0.603 8.359 -4.352 1 98.19 131 LYS B CA 1
ATOM 2445 C C . LYS B 1 131 ? 2.045 7.941 -4.074 1 98.19 131 LYS B C 1
ATOM 2447 O O . LYS B 1 131 ? 2.295 7.082 -3.229 1 98.19 131 LYS B O 1
ATOM 2452 N N . ARG B 1 132 ? 2.895 8.547 -4.824 1 98.19 132 ARG B N 1
ATOM 2453 C CA . ARG B 1 132 ? 4.324 8.305 -4.672 1 98.19 132 ARG B CA 1
ATOM 2454 C C . ARG B 1 132 ? 5.066 9.594 -4.352 1 98.19 132 ARG B C 1
ATOM 2456 O O . ARG B 1 132 ? 4.969 10.578 -5.094 1 98.19 132 ARG B O 1
ATOM 2463 N N . PHE B 1 133 ? 5.883 9.547 -3.291 1 98.38 133 PHE B N 1
ATOM 2464 C CA . PHE B 1 133 ? 6.527 10.766 -2.801 1 98.38 133 PHE B CA 1
ATOM 2465 C C . PHE B 1 133 ? 8.039 10.672 -2.943 1 98.38 133 PHE B C 1
ATOM 2467 O O . PHE B 1 133 ? 8.648 9.688 -2.52 1 98.38 133 PHE B O 1
ATOM 2474 N N . ASP B 1 134 ? 8.586 11.742 -3.473 1 97.81 134 ASP B N 1
ATOM 2475 C CA . ASP B 1 134 ? 10.031 11.914 -3.545 1 97.81 134 ASP B CA 1
ATOM 2476 C C . ASP B 1 134 ? 10.523 12.891 -2.482 1 97.81 134 ASP B C 1
ATOM 2478 O O . ASP B 1 134 ? 9.859 13.883 -2.184 1 97.81 134 ASP B O 1
ATOM 2482 N N . TYR B 1 135 ? 11.68 12.523 -1.973 1 96.75 135 TYR B N 1
ATOM 2483 C CA . TYR B 1 135 ? 12.273 13.516 -1.089 1 96.75 135 TYR B CA 1
ATOM 2484 C C . TYR B 1 135 ? 12.664 14.766 -1.862 1 96.75 135 TYR B C 1
ATOM 2486 O O . TYR B 1 135 ? 13.289 14.688 -2.918 1 96.75 135 TYR B O 1
ATOM 2494 N N . ASN B 1 136 ? 12.211 15.852 -1.376 1 94.12 136 ASN B N 1
ATOM 2495 C CA . ASN B 1 136 ? 12.547 17.172 -1.912 1 94.12 136 ASN B CA 1
ATOM 2496 C C . ASN B 1 136 ? 13.539 17.906 -1.02 1 94.12 136 ASN B C 1
ATOM 2498 O O . ASN B 1 136 ? 13.172 18.422 0.036 1 94.12 136 ASN B O 1
ATOM 2502 N N . PRO B 1 137 ? 14.773 17.953 -1.427 1 89.56 137 PRO B N 1
ATOM 2503 C CA . PRO B 1 137 ? 15.789 18.562 -0.565 1 89.56 137 PRO B CA 1
ATOM 2504 C C . PRO B 1 137 ? 15.555 20.062 -0.337 1 89.56 137 PRO B C 1
ATOM 2506 O O . PRO B 1 137 ? 15.953 20.594 0.7 1 89.56 137 PRO B O 1
ATOM 2509 N N . THR B 1 138 ? 14.945 20.703 -1.282 1 89.44 138 THR B N 1
ATOM 2510 C CA . THR B 1 138 ? 14.68 22.125 -1.141 1 89.44 138 THR B CA 1
ATOM 2511 C C . THR B 1 138 ? 13.648 22.375 -0.041 1 89.44 138 THR B C 1
ATOM 2513 O O . THR B 1 138 ? 13.828 23.281 0.788 1 89.44 138 THR B O 1
ATOM 2516 N N . MET B 1 139 ? 12.664 21.547 0.029 1 91.62 139 MET B N 1
ATOM 2517 C CA . MET B 1 139 ? 11.594 21.703 1.013 1 91.62 139 MET B CA 1
ATOM 2518 C C . MET B 1 139 ? 11.883 20.891 2.268 1 91.62 139 MET B C 1
ATOM 2520 O O . MET B 1 139 ? 11.172 21.016 3.266 1 91.62 139 MET B O 1
ATOM 2524 N N . HIS B 1 140 ? 12.875 20.062 2.217 1 92.94 140 HIS B N 1
ATOM 2525 C CA . HIS B 1 140 ? 13.188 19.125 3.297 1 92.94 140 HIS B CA 1
ATOM 2526 C C . HIS B 1 140 ? 11.961 18.312 3.682 1 92.94 140 HIS B C 1
ATOM 2528 O O . HIS B 1 140 ? 11.617 18.203 4.863 1 92.94 140 HIS B O 1
ATOM 2534 N N . SER B 1 141 ? 11.312 17.859 2.668 1 96.88 141 SER B N 1
ATOM 2535 C CA . SER B 1 141 ? 10.078 17.109 2.865 1 96.88 141 SER B CA 1
ATOM 2536 C C . SER B 1 141 ? 9.836 16.141 1.723 1 96.88 141 SER B C 1
ATOM 2538 O O . SER B 1 141 ? 10.688 15.977 0.846 1 96.88 141 SER B O 1
ATOM 2540 N N . TRP B 1 142 ? 8.812 15.398 1.826 1 98.19 142 TRP B N 1
ATOM 2541 C CA . TRP B 1 142 ? 8.406 14.445 0.795 1 98.19 142 TRP B CA 1
ATOM 2542 C C . TRP B 1 142 ? 7.309 15.039 -0.085 1 98.19 142 TRP B C 1
ATOM 2544 O O . TRP B 1 142 ? 6.27 15.477 0.416 1 98.19 142 TRP B O 1
ATOM 2554 N N . THR B 1 143 ? 7.559 14.984 -1.395 1 97.88 143 THR B N 1
ATOM 2555 C CA . THR B 1 143 ? 6.66 15.672 -2.314 1 97.88 143 THR B CA 1
ATOM 2556 C C . THR B 1 143 ? 6.121 14.711 -3.365 1 97.88 143 THR B C 1
ATOM 2558 O O . THR B 1 143 ? 6.863 13.891 -3.902 1 97.88 143 THR B O 1
ATOM 2561 N N . TYR B 1 144 ? 4.816 14.781 -3.592 1 98.25 144 TYR B N 1
ATOM 2562 C CA . TYR B 1 144 ? 4.172 14.125 -4.727 1 98.25 144 TYR B CA 1
ATOM 2563 C C . TYR B 1 144 ? 4.25 15 -5.973 1 98.25 144 TYR B C 1
ATOM 2565 O O . TYR B 1 144 ? 3.551 16.016 -6.074 1 98.25 144 TYR B O 1
ATOM 2573 N N . ARG B 1 145 ? 4.938 14.555 -6.887 1 94.44 145 ARG B N 1
ATOM 2574 C CA . ARG B 1 145 ? 5.305 15.43 -7.992 1 94.44 145 ARG B CA 1
ATOM 2575 C C . ARG B 1 145 ? 4.117 15.656 -8.93 1 94.44 145 ARG B C 1
ATOM 2577 O O . ARG B 1 145 ? 4.074 16.641 -9.656 1 94.44 145 ARG B O 1
ATOM 2584 N N . HIS B 1 146 ? 3.229 14.75 -8.961 1 96 146 HIS B N 1
ATOM 2585 C CA . HIS B 1 146 ? 2.09 14.867 -9.867 1 96 146 HIS B CA 1
ATOM 2586 C C . HIS B 1 146 ? 1.316 16.156 -9.609 1 96 146 HIS B C 1
ATOM 2588 O O . HIS B 1 146 ? 0.88 16.828 -10.555 1 96 146 HIS B O 1
ATOM 2594 N N . ASP B 1 147 ? 1.181 16.5 -8.352 1 96.69 147 ASP B N 1
ATOM 2595 C CA . ASP B 1 147 ? 0.417 17.703 -8.07 1 96.69 147 ASP B CA 1
ATOM 2596 C C . ASP B 1 147 ? 1.152 18.594 -7.066 1 96.69 147 ASP B C 1
ATOM 2598 O O . ASP B 1 147 ? 0.581 19.562 -6.543 1 96.69 147 ASP B O 1
ATOM 2602 N N . ASN B 1 148 ? 2.32 18.203 -6.652 1 96.31 148 ASN B N 1
ATOM 2603 C CA . ASN B 1 148 ? 3.234 18.953 -5.793 1 96.31 148 ASN B CA 1
ATOM 2604 C C . ASN B 1 148 ? 2.744 18.969 -4.344 1 96.31 148 ASN B C 1
ATOM 2606 O O . ASN B 1 148 ? 3.131 19.844 -3.57 1 96.31 148 ASN B O 1
ATOM 2610 N N . SER B 1 149 ? 1.938 18.062 -4.008 1 97.62 149 SER B N 1
ATOM 2611 C CA . SER B 1 149 ? 1.472 18 -2.625 1 97.62 149 SER B CA 1
ATOM 2612 C C . SER B 1 149 ? 2.541 17.406 -1.709 1 97.62 149 SER B C 1
ATOM 2614 O O . SER B 1 149 ? 3.383 16.625 -2.15 1 97.62 149 SER B O 1
ATOM 2616 N N . ASP B 1 150 ? 2.377 17.891 -0.462 1 98.31 150 ASP B N 1
ATOM 2617 C CA . ASP B 1 150 ? 3.297 17.453 0.58 1 98.31 150 ASP B CA 1
ATOM 2618 C C . ASP B 1 150 ? 2.693 16.312 1.396 1 98.31 150 ASP B C 1
ATOM 2620 O O . ASP B 1 150 ? 1.512 16.344 1.747 1 98.31 150 ASP B O 1
ATOM 2624 N N . LEU B 1 151 ? 3.533 15.352 1.713 1 98.81 151 LEU B N 1
ATOM 2625 C CA . LEU B 1 151 ? 3.066 14.172 2.434 1 98.81 151 LEU B CA 1
ATOM 2626 C C . LEU B 1 151 ? 2.426 14.562 3.76 1 98.81 151 LEU B C 1
ATOM 2628 O O . LEU B 1 151 ? 1.316 14.125 4.07 1 98.81 151 LEU B O 1
ATOM 2632 N N . PHE B 1 152 ? 3.111 15.32 4.531 1 98.75 152 PHE B N 1
ATOM 2633 C CA . PHE B 1 152 ? 2.641 15.648 5.871 1 98.75 152 PHE B CA 1
ATOM 2634 C C . PHE B 1 152 ? 1.388 16.516 5.805 1 98.75 152 PHE B C 1
ATOM 2636 O O . PHE B 1 152 ? 0.461 16.344 6.598 1 98.75 152 PHE B O 1
ATOM 2643 N N . ASP B 1 153 ? 1.374 17.406 4.883 1 98.56 153 ASP B N 1
ATOM 2644 C CA . ASP B 1 153 ? 0.181 18.234 4.688 1 98.56 153 ASP B CA 1
ATOM 2645 C C . ASP B 1 153 ? -1.02 17.359 4.305 1 98.56 153 ASP B C 1
ATOM 2647 O O . ASP B 1 153 ? -2.117 17.547 4.836 1 98.56 153 ASP B O 1
ATOM 2651 N N . LEU B 1 154 ? -0.792 16.5 3.422 1 98.81 154 LEU B N 1
ATOM 2652 C CA . LEU B 1 154 ? -1.869 15.633 2.971 1 98.81 154 LEU B CA 1
ATOM 2653 C C . LEU B 1 154 ? -2.408 14.789 4.125 1 98.81 154 LEU B C 1
ATOM 2655 O O . LEU B 1 154 ? -3.621 14.727 4.332 1 98.81 154 LEU B O 1
ATOM 2659 N N . LEU B 1 155 ? -1.529 14.148 4.84 1 98.88 155 LEU B N 1
ATOM 2660 C CA . LEU B 1 155 ? -1.941 13.305 5.961 1 98.88 155 LEU B CA 1
ATOM 2661 C C . LEU B 1 155 ? -2.645 14.133 7.031 1 98.88 155 LEU B C 1
ATOM 2663 O O . LEU B 1 155 ? -3.631 13.688 7.617 1 98.88 155 LEU B O 1
ATOM 2667 N N . SER B 1 156 ? -2.115 15.336 7.285 1 98.88 156 SER B N 1
ATOM 2668 C CA . SER B 1 156 ? -2.773 16.234 8.234 1 98.88 156 SER B CA 1
ATOM 2669 C C . SER B 1 156 ? -4.227 16.484 7.844 1 98.88 156 SER B C 1
ATOM 2671 O O . SER B 1 156 ? -5.125 16.391 8.68 1 98.88 156 SER B O 1
ATOM 2673 N N . LYS B 1 157 ? -4.418 16.766 6.625 1 98.81 157 LYS B N 1
ATOM 2674 C CA . LYS B 1 157 ? -5.754 17.078 6.121 1 98.81 157 LYS B CA 1
ATOM 2675 C C . LYS B 1 157 ? -6.676 15.867 6.254 1 98.81 157 LYS B C 1
ATOM 2677 O O . LYS B 1 157 ? -7.773 15.969 6.801 1 98.81 157 LYS B O 1
ATOM 2682 N N . GLU B 1 158 ? -6.254 14.742 5.789 1 98.81 158 GLU B N 1
ATOM 2683 C CA . GLU B 1 158 ? -7.113 13.555 5.754 1 98.81 158 GLU B CA 1
ATOM 2684 C C . GLU B 1 158 ? -7.398 13.047 7.16 1 98.81 158 GLU B C 1
ATOM 2686 O O . GLU B 1 158 ? -8.523 12.633 7.461 1 98.81 158 GLU B O 1
ATOM 2691 N N . ILE B 1 159 ? -6.41 13.062 8.039 1 98.81 159 ILE B N 1
ATOM 2692 C CA . ILE B 1 159 ? -6.602 12.586 9.406 1 98.81 159 ILE B CA 1
ATOM 2693 C C . ILE B 1 159 ? -7.516 13.539 10.164 1 98.81 159 ILE B C 1
ATOM 2695 O O . ILE B 1 159 ? -8.344 13.109 10.977 1 98.81 159 ILE B O 1
ATOM 2699 N N . SER B 1 160 ? -7.359 14.844 9.898 1 98.88 160 SER B N 1
ATOM 2700 C CA . SER B 1 160 ? -8.266 15.812 10.508 1 98.88 160 SER B CA 1
ATOM 2701 C C . SER B 1 160 ? -9.727 15.477 10.195 1 98.88 160 SER B C 1
ATOM 2703 O O . SER B 1 160 ? -10.594 15.594 11.062 1 98.88 160 SER B O 1
ATOM 2705 N N . GLU B 1 161 ? -9.953 15.086 9 1 98.5 161 GLU B N 1
ATOM 2706 C CA . GLU B 1 161 ? -11.305 14.719 8.594 1 98.5 161 GLU B CA 1
ATOM 2707 C C . GLU B 1 161 ? -11.789 13.477 9.336 1 98.5 161 GLU B C 1
ATOM 2709 O O . GLU B 1 161 ? -12.953 13.398 9.734 1 98.5 161 GLU B O 1
ATOM 2714 N N . ILE B 1 162 ? -10.938 12.555 9.547 1 98.19 162 ILE B N 1
ATOM 2715 C CA . ILE B 1 162 ? -11.289 11.305 10.195 1 98.19 162 ILE B CA 1
ATOM 2716 C C . ILE B 1 162 ? -11.656 11.562 11.656 1 98.19 162 ILE B C 1
ATOM 2718 O O . ILE B 1 162 ? -12.648 11.039 12.156 1 98.19 162 ILE B O 1
ATOM 2722 N N . VAL B 1 163 ? -10.891 12.391 12.289 1 98.25 163 VAL B N 1
ATOM 2723 C CA . VAL B 1 163 ? -11.094 12.57 13.727 1 98.25 163 VAL B CA 1
ATOM 2724 C C . VAL B 1 163 ? -12.023 13.758 13.969 1 98.25 163 VAL B C 1
ATOM 2726 O O . VAL B 1 163 ? -12.328 14.094 15.109 1 98.25 163 VAL B O 1
ATOM 2729 N N . ASN B 1 164 ? -12.414 14.43 12.898 1 97.69 164 ASN B N 1
ATOM 2730 C CA . ASN B 1 164 ? -13.305 15.586 12.938 1 97.69 164 ASN B CA 1
ATOM 2731 C C . ASN B 1 164 ? -12.758 16.688 13.844 1 97.69 164 ASN B C 1
ATOM 2733 O O . ASN B 1 164 ? -13.477 17.219 14.688 1 97.69 164 ASN B O 1
ATOM 2737 N N . SER B 1 165 ? -11.539 16.906 13.789 1 98.44 165 SER B N 1
ATOM 2738 C CA . SER B 1 165 ? -10.789 17.922 14.508 1 98.44 165 SER B CA 1
ATOM 2739 C C . SER B 1 165 ? -9.492 18.266 13.781 1 98.44 165 SER B C 1
ATOM 2741 O O . SER B 1 165 ? -8.914 17.422 13.102 1 98.44 165 SER B O 1
ATOM 2743 N N . PRO B 1 166 ? 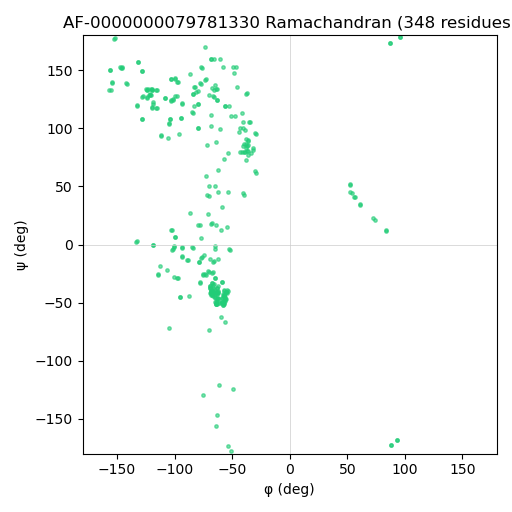-9.031 19.516 13.93 1 98.06 166 PRO B N 1
ATOM 2744 C CA . PRO B 1 166 ? -7.762 19.859 13.281 1 98.06 166 PRO B CA 1
ATOM 2745 C C . PRO B 1 166 ? -6.586 19.047 13.828 1 98.06 166 PRO B C 1
ATOM 2747 O O . PRO B 1 166 ? -6.402 18.969 15.047 1 98.06 166 PRO B O 1
ATOM 2750 N N . VAL B 1 167 ? -5.891 18.391 13.023 1 98.31 167 VAL B N 1
ATOM 2751 C CA . VAL B 1 167 ? -4.66 17.656 13.312 1 98.31 167 VAL B CA 1
ATOM 2752 C C . VAL B 1 167 ? -3.543 18.141 12.398 1 98.31 167 VAL B C 1
ATOM 2754 O O . VAL B 1 167 ? -3.729 18.25 11.18 1 98.31 167 VAL B O 1
ATOM 2757 N N . ILE B 1 168 ? -2.416 18.547 13.008 1 98 168 ILE B N 1
ATOM 2758 C CA . ILE B 1 168 ? -1.26 18.984 12.234 1 98 168 ILE B CA 1
ATOM 2759 C C . ILE B 1 168 ? -0.095 18.031 12.461 1 98 168 ILE B C 1
ATOM 2761 O O . ILE B 1 168 ? 0.342 17.828 13.594 1 98 168 ILE B O 1
ATOM 2765 N N . ILE B 1 169 ? 0.281 17.438 11.414 1 98.25 169 ILE B N 1
ATOM 2766 C CA . ILE B 1 169 ? 1.499 16.641 11.453 1 98.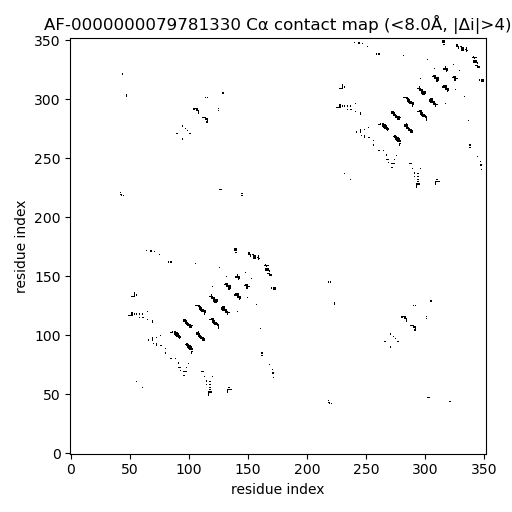25 169 ILE B CA 1
ATOM 2767 C C . ILE B 1 169 ? 2.684 17.469 10.977 1 98.25 169 ILE B C 1
ATOM 2769 O O . ILE B 1 169 ? 2.84 17.719 9.781 1 98.25 169 ILE B O 1
ATOM 2773 N N . ARG B 1 170 ? 3.525 17.812 11.898 1 95.56 170 ARG B N 1
ATOM 2774 C CA . ARG B 1 170 ? 4.672 18.641 11.57 1 95.56 170 ARG B CA 1
ATOM 2775 C C . ARG B 1 170 ? 5.832 17.812 11.039 1 95.56 170 ARG B C 1
ATOM 2777 O O . ARG B 1 170 ? 6.199 16.797 11.633 1 95.56 170 ARG B O 1
ATOM 2784 N N . ASN B 1 171 ? 6.285 18.266 9.977 1 94.69 171 ASN B N 1
ATOM 2785 C CA . ASN B 1 171 ? 7.418 17.609 9.336 1 94.69 171 ASN B CA 1
ATOM 2786 C C . ASN B 1 171 ? 8.609 17.5 10.281 1 94.69 171 ASN B C 1
ATOM 2788 O O . ASN B 1 171 ? 9.18 18.516 10.695 1 94.69 171 ASN B O 1
ATOM 2792 N N . PRO B 1 172 ? 9.023 16.297 10.555 1 92.06 172 PRO B N 1
ATOM 2793 C CA . PRO B 1 172 ? 10.141 16.109 11.492 1 92.06 172 PRO B CA 1
ATOM 2794 C C . PRO B 1 172 ? 11.492 16.422 10.859 1 92.06 172 PRO B C 1
ATOM 2796 O O . PRO B 1 172 ? 12.508 16.469 11.562 1 92.06 172 PRO B O 1
ATOM 2799 N N . LEU B 1 173 ? 11.547 16.578 9.617 1 87.75 173 LEU B N 1
ATOM 2800 C CA . LEU B 1 173 ? 12.805 16.703 8.891 1 87.75 173 LEU B CA 1
ATOM 2801 C C . LEU B 1 173 ? 13.258 18.156 8.828 1 87.75 173 LEU B C 1
ATOM 2803 O O . LEU B 1 173 ? 14.375 18.438 8.391 1 87.75 173 LEU B O 1
ATOM 2807 N N . LEU B 1 174 ? 12.406 19.062 9.148 1 80.88 174 LEU B N 1
ATOM 2808 C CA . LEU B 1 174 ? 12.758 20.484 9.141 1 80.88 174 LEU B CA 1
ATOM 2809 C C . LEU B 1 174 ? 13.805 20.781 10.211 1 80.88 174 LEU B C 1
ATOM 2811 O O . LEU B 1 174 ? 14.656 21.656 10.023 1 80.88 174 LEU B O 1
ATOM 2815 N N . ASP B 1 175 ? 13.75 20.125 11.258 1 65.5 175 ASP B N 1
ATOM 2816 C CA . ASP B 1 175 ? 14.688 20.406 12.344 1 65.5 175 ASP B CA 1
ATOM 2817 C C . ASP B 1 175 ? 16 19.656 12.141 1 65.5 175 ASP B C 1
ATOM 2819 O O . ASP B 1 175 ? 16.953 19.828 12.906 1 65.5 175 ASP B O 1
ATOM 2823 N N . SER B 1 176 ? 16.094 18.875 11.125 1 53.56 176 SER B N 1
ATOM 2824 C CA . SER B 1 176 ? 17.328 18.094 10.953 1 53.56 176 SER B CA 1
ATOM 2825 C C . SER B 1 176 ? 18.328 18.844 10.094 1 53.56 176 SER B C 1
ATOM 2827 O O . SER B 1 176 ? 17.953 19.641 9.227 1 53.56 176 SER B O 1
#

InterPro domains:
  IPR002908 Frataxin/CyaY [PF01491] (56-164)
  IPR002908 Frataxin/CyaY [PR00904] (57-75)
  IPR002908 Frataxin/CyaY [PR00904] (75-94)
  IPR002908 Frataxin/CyaY [PR00904] (97-112)
  IPR002908 Frataxin/CyaY [PR00904] (112-127)
  IPR002908 Frataxin/CyaY [PS50810] (57-167)
  IPR002908 Frataxin/CyaY [PTHR16821] (27-167)
  IPR002908 Frataxin/CyaY [SM01219] (57-170)
  IPR002908 Frataxin/CyaY [TIGR03421] (61-167)
  IPR017789 Frataxin [TIGR03422] (61-160)
  IPR020895 Frataxin conserved site [PS01344] (111-125)
  IPR036524 Frataxin/CyaY superfamily [G3DSA:3.30.920.10] (50-172)
  IPR036524 Frataxin/CyaY superfamily [SSF55387] (57-169)

Foldseek 3Di:
DDDPDDDDDDDDDDDDDDPPDPDDPDDDPPDPPDPPDPPPPPPPPPPVPLPQQPAPDDLVRLVVLLVVQLVLVQVVQVVVVVVAVLDPQWDWDDDDFKIWTQSDPVFGIWIWGADSVRSWIWIAGPVPGIFTWHQDPVVQFTFGPVVGDTPQVVCQVSVCVSRVHRGGDDDPRVVD/DDDPPDDDDDPDDDDPPDPDPDDDPPDDPPDPPPPPPPPPPPPPPPPVPLPQQPAPDDLVRLVVLLVVQLVLVQVVQVVVVVVAVLDPQWDWDDDDFKIWTQSDPVFGIWIWGADSVRSWIWIAGPVPGIFIWHQDPVVQFTAGPVVGDTPQVVCQVSVCVSRVHRGGDDDPRVVD

Secondary structure (DSSP, 8-state):
------------------------------TT--------------------------HHHHHHHHHHHHHHHHHHHHHHHHHS---TT-EEEEETTEEEEE--TTT-EEEEEEEGGGTEEEEEETTTEEEEEEEETTTTEEEETTTTEEHHHHHHHHHHHHHTS------TTTT-/------------------------------TT--------------------------HHHHHHHHHHHHHHHHHHHHHHHHHS---TT-EEEEETTEEEEE--TTT-EEEEEEEGGGTEEEEEETTTEEE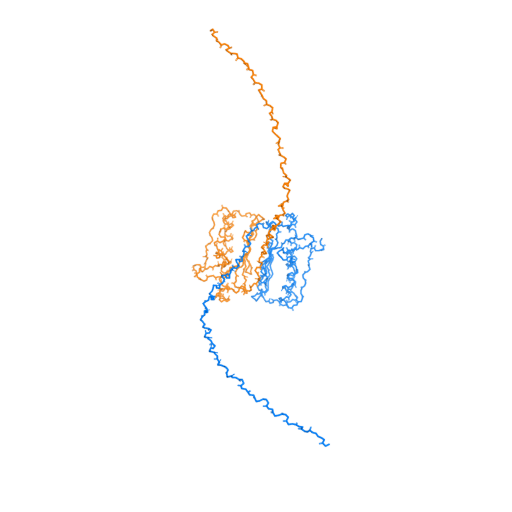EEEEETTTTEEEETTTTEEHHHHHHHHHHHHHTS------TTTT-

pLDDT: mean 74.87, std 32.21, range [17.72, 98.94]

Solvent-accessible surface area (backbone atoms only — not comparable to full-atom values): 21494 Å² total; per-residue (Å²): 132,85,84,84,74,72,93,74,71,93,70,82,75,86,76,81,80,80,81,76,79,79,76,81,85,73,71,85,73,65,83,70,64,84,69,75,77,74,74,74,74,70,79,67,70,71,68,67,56,82,63,69,47,85,36,86,59,50,74,68,53,40,50,52,55,53,50,52,48,53,51,49,52,49,52,49,53,59,51,44,55,77,76,39,91,56,62,91,57,42,46,78,48,74,57,96,59,35,39,38,39,30,52,28,63,83,61,16,41,39,37,38,32,57,30,57,66,44,53,29,41,37,36,38,33,71,78,69,40,73,47,57,24,30,54,32,79,89,74,44,42,40,29,24,73,90,80,63,44,41,53,44,59,50,50,17,54,56,49,13,62,72,70,69,43,95,46,82,51,74,68,76,49,66,84,102,134,82,80,79,74,80,81,77,76,87,77,79,86,73,79,76,78,76,78,75,74,82,82,80,82,72,77,81,74,65,79,69,65,79,68,72,76,72,71,73,75,69,77,69,70,70,68,62,56,82,63,70,46,84,38,87,60,50,73,67,55,40,51,52,54,52,48,51,48,53,51,49,51,49,53,50,53,58,52,44,56,77,74,40,90,56,62,92,57,42,47,76,50,75,58,95,60,36,40,37,39,31,53,28,63,84,62,16,40,37,37,39,31,56,29,57,66,46,53,29,41,38,36,39,35,69,77,71,40,74,46,58,26,32,56,33,79,90,75,44,41,42,31,24,73,91,78,63,42,42,53,45,60,50,51,17,54,55,50,15,62,73,69,72,44,94,45,83,52,75,68,76,50,66,83,102

Sequence (352 aa):
MFAKQSLSFLHRLIRPVVVRSLPSIASNCRNISKISQVQIARYATLPAEQVSSYSNLTPIEFERQSEHTLQFLNTFMEDLSDKFDLGTHFDVSYANGVLSVAFGSAYGTYVLNKQTPNKQIWLSSPKSGPKRFDYNPTMHSWTYRHDNSDLFDLLSKEISEIVNSPVIIRNPLLDSMFAKQSLSFLHRLIRPVVVRSLPSIASNCRNISKISQVQIARYATLPAEQVSSYSNLTPIEFERQSEHTLQFLNTFMEDLSDKFDLGTHFDVSYANGVLSVAFGSAYGTYVLNKQTPNKQIWLSSPKSGPKRFDYNPTMHSWTYRHDNSDLFDLLSKEISEIVNSPVIIRNPLLDS